Protein AF-A0A518F127-F1 (afdb_monomer)

Mean predicted aligned error: 11.58 Å

Sequence (262 aa):
MKPTHLFTAALLVAGGAITTSVLQASDIGSPGTPGITVRSAQETGSTFEKLLAEYESAKAAFKDKLSNADKKERKELRDHAPIDDYWPRFEALAQDGEGRALVWLADNLKTNRSIKSADRPAALLPIYRGLVAHVNQDWFEGALESFARDSRTLGLEATSGLIDSMLEKAEKDAAKAAVLFYGAGAVEKEAPEKAEAMRAQVLADYPGTKFGFMARAATATPEDTEVGKVAPNFPGKSIDGFEFSLEDYRGKVAVLDFYGFW

Foldseek 3Di:
DDDDDDDDDDDDDDDDDDDDDDDDDDDDDDDDDPDPPPPPPDPPDDPVVVLVVVLVVQQVVLVVQLVPDDPVSNVVSLVVHSCVVSVVVLVVCVVVVNLVSLLVCLVCVVVPPVRDLVCNLVSNLVSLVSLLVVLAPPCSLVSLQSLLVCLVSNDDVSLVVSLVSSCVSHDDLQSNLSSLQSSLSSCCVPCVVSSVVSLVCSCPVPCQYPSVVVSCVVPDDVVCVDPPHDNDKDWDADPVGDI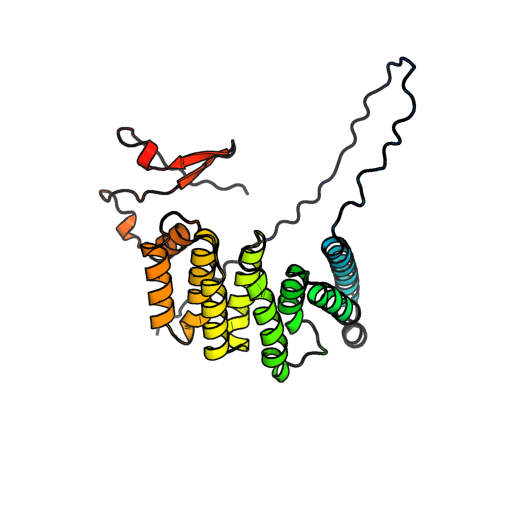DIPVVQPVHDDDDDDDDDD

Solvent-accessible surface area (backbone atoms only — not comparable to full-atom values): 16142 Å² total; per-residue (Å²): 140,82,86,83,82,80,86,77,85,81,83,82,82,80,82,79,80,84,78,84,81,84,80,88,78,82,88,84,91,84,90,88,75,85,82,76,79,78,71,77,92,80,76,90,62,54,76,66,55,51,52,50,53,53,48,54,51,48,45,49,58,49,49,56,51,48,72,75,40,55,79,67,53,37,51,57,48,64,78,66,42,59,58,73,74,46,46,65,57,36,50,50,41,32,75,75,64,37,56,69,31,35,43,50,49,57,74,43,43,84,74,34,81,88,54,47,82,88,49,43,36,74,60,45,51,61,40,57,60,58,43,41,80,40,42,78,43,90,68,36,66,64,44,41,56,54,48,33,73,42,18,78,63,54,30,70,68,56,42,49,54,50,46,54,51,31,50,75,60,28,78,49,68,64,41,38,24,44,50,32,51,37,42,16,67,34,33,35,89,85,36,47,68,61,17,50,52,30,42,51,45,24,50,70,79,30,50,90,34,76,45,10,47,52,49,49,60,74,68,60,51,76,76,62,70,38,91,91,52,75,76,78,74,51,78,49,66,47,98,91,64,50,75,48,42,57,67,81,45,68,97,56,92,82,85,86,83,92,81,82,91,130

pLDDT: mean 83.53, std 23.44, range [24.45, 98.69]

Secondary structure (DSSP, 8-state):
----------------------------------------S-----HHHHHHHHHHHHHHHHHHHHHHS-HHHHHHHHTT-HHHHHHHHHHHHHHTT-HHHHHHHHHHTTT-TTS-TTTHHHHHHHHHHHHGGGTTSTTHHHHHHHHHHHHHHH-HHHHHHHHHHHHHH--SHHHHHHHHHHHHHHHTTT-HHHHHHHHHHHHHH-TTSHHHHHHHHHH--GGGGSTTSPPPP-EEE-TT--EEEGGGGTTS----------

Structure (mmCIF, N/CA/C/O backbone):
data_AF-A0A518F127-F1
#
_entry.id   AF-A0A518F127-F1
#
loop_
_atom_site.group_PDB
_atom_site.id
_atom_site.type_symbol
_atom_site.label_atom_id
_atom_site.label_alt_id
_atom_site.label_comp_id
_atom_site.label_asym_id
_atom_site.label_entity_id
_atom_site.label_seq_id
_atom_site.pdbx_PDB_ins_code
_atom_site.Cartn_x
_atom_site.Cartn_y
_atom_site.Cartn_z
_atom_site.occupancy
_atom_site.B_iso_or_equiv
_atom_site.auth_seq_id
_atom_site.auth_comp_id
_atom_site.auth_asym_id
_atom_site.auth_atom_id
_atom_site.pdbx_PDB_model_num
ATOM 1 N N . MET A 1 1 ? -25.340 18.674 -17.880 1.00 37.31 1 MET A N 1
ATOM 2 C CA . MET A 1 1 ? -24.095 17.878 -17.820 1.00 37.31 1 MET A CA 1
ATOM 3 C C . MET A 1 1 ? -23.069 18.699 -17.060 1.00 37.31 1 MET A C 1
ATOM 5 O O . MET A 1 1 ? -22.677 19.747 -17.552 1.00 37.31 1 MET A O 1
ATOM 9 N N . LYS A 1 2 ? -22.756 18.315 -15.818 1.00 29.14 2 LYS A N 1
ATOM 10 C CA . LYS A 1 2 ? -21.779 19.007 -14.961 1.00 29.14 2 LYS A CA 1
ATOM 11 C C . LYS A 1 2 ? -20.438 18.261 -15.047 1.00 29.14 2 LYS A C 1
ATOM 13 O O . LYS A 1 2 ? -20.478 17.031 -15.030 1.00 29.14 2 LYS A O 1
ATOM 18 N N . PRO A 1 3 ? -19.291 18.948 -15.152 1.00 35.62 3 PRO A N 1
ATOM 19 C CA . PRO A 1 3 ? -17.988 18.299 -15.137 1.00 35.62 3 PRO A CA 1
ATOM 20 C C . PRO A 1 3 ? -17.565 17.995 -13.695 1.00 35.62 3 PRO A C 1
ATOM 22 O O . PRO A 1 3 ? -17.574 18.867 -12.828 1.00 35.62 3 PRO A O 1
ATOM 25 N N . THR A 1 4 ? -17.208 16.740 -13.444 1.00 37.62 4 THR A N 1
ATOM 26 C CA . THR A 1 4 ? -16.662 16.267 -12.171 1.00 37.62 4 THR A CA 1
ATOM 27 C C . THR A 1 4 ? -15.165 16.574 -12.141 1.00 37.62 4 THR A C 1
ATOM 29 O O . THR A 1 4 ? -14.394 15.999 -12.909 1.00 37.62 4 THR A O 1
ATOM 32 N N . HIS A 1 5 ? -14.749 17.499 -11.278 1.00 30.36 5 HIS A N 1
ATOM 33 C CA . HIS A 1 5 ? -13.339 17.768 -11.007 1.00 30.36 5 HIS A CA 1
ATOM 34 C C . HIS A 1 5 ? -12.791 16.690 -10.061 1.00 30.36 5 HIS A C 1
ATOM 36 O O . HIS A 1 5 ? -13.225 16.573 -8.919 1.00 30.36 5 HIS A O 1
ATOM 42 N N . LEU A 1 6 ? -11.848 15.885 -10.556 1.00 32.28 6 LEU A N 1
ATOM 43 C CA . LEU A 1 6 ? -11.057 14.946 -9.762 1.00 32.28 6 LEU A CA 1
ATOM 44 C C . LEU A 1 6 ? -9.945 15.723 -9.045 1.00 32.28 6 LEU A C 1
ATOM 46 O O . LEU A 1 6 ? -9.018 16.217 -9.688 1.00 32.28 6 LEU A O 1
ATOM 50 N N . PHE A 1 7 ? -10.030 15.821 -7.720 1.00 27.64 7 PHE A N 1
ATOM 51 C CA . PHE A 1 7 ? -8.924 16.285 -6.885 1.00 27.64 7 PHE A CA 1
ATOM 52 C C . PHE A 1 7 ? -7.811 15.231 -6.897 1.00 27.64 7 PHE A C 1
ATOM 54 O O . PHE A 1 7 ? -7.985 14.112 -6.422 1.00 27.64 7 PHE A O 1
ATOM 61 N N . THR A 1 8 ? -6.665 15.592 -7.470 1.00 26.12 8 THR A N 1
ATOM 62 C CA . THR A 1 8 ? -5.420 14.824 -7.369 1.00 26.12 8 THR A CA 1
ATOM 63 C C . THR A 1 8 ? -4.627 15.419 -6.213 1.00 26.12 8 THR A C 1
ATOM 65 O O . THR A 1 8 ? -4.077 16.509 -6.348 1.00 26.12 8 THR A O 1
ATOM 68 N N . ALA A 1 9 ? -4.598 14.746 -5.064 1.00 26.94 9 ALA A N 1
ATOM 69 C CA . ALA A 1 9 ? -3.694 15.108 -3.979 1.00 26.94 9 ALA A CA 1
ATOM 70 C C . ALA A 1 9 ? -2.283 14.626 -4.348 1.00 26.94 9 ALA A C 1
ATOM 72 O O . ALA A 1 9 ? -2.006 13.428 -4.371 1.00 26.94 9 ALA A O 1
ATOM 73 N N . ALA A 1 10 ? -1.410 15.565 -4.709 1.00 26.81 10 ALA A N 1
ATOM 74 C CA . ALA A 1 10 ? 0.010 15.316 -4.898 1.00 26.81 10 ALA A CA 1
ATOM 75 C C . ALA A 1 10 ? 0.690 15.310 -3.522 1.00 26.81 10 ALA A C 1
ATOM 77 O O . ALA A 1 10 ? 0.779 16.349 -2.870 1.00 26.81 10 ALA A O 1
ATOM 78 N N . LEU A 1 11 ? 1.156 14.143 -3.075 1.00 25.70 11 LEU A N 1
ATOM 79 C CA . LEU A 1 11 ? 2.003 14.035 -1.893 1.00 25.70 11 LEU A CA 1
ATOM 80 C C . LEU A 1 11 ? 3.437 14.411 -2.301 1.00 25.70 11 LEU A C 1
ATOM 82 O O . LEU A 1 11 ? 4.092 13.696 -3.061 1.00 25.70 11 LEU A O 1
ATOM 86 N N . LEU A 1 12 ? 3.888 15.578 -1.848 1.00 24.45 12 LEU A N 1
ATOM 87 C CA . LEU A 1 12 ? 5.234 16.095 -2.072 1.00 24.45 12 LEU A CA 1
ATOM 88 C C . LEU A 1 12 ? 6.171 15.464 -1.030 1.00 24.45 12 LEU A C 1
ATOM 90 O O . LEU A 1 12 ? 6.089 15.777 0.154 1.00 24.45 12 LEU A O 1
ATOM 94 N N . VAL A 1 13 ? 7.056 14.563 -1.457 1.00 30.08 13 VAL A N 1
ATOM 95 C CA . VAL A 1 13 ? 8.142 14.056 -0.605 1.00 30.08 13 VAL A CA 1
ATOM 96 C C . VAL A 1 13 ? 9.263 15.094 -0.624 1.00 30.08 13 VAL A C 1
ATOM 98 O O . VAL A 1 13 ? 10.010 15.199 -1.597 1.00 30.08 13 VAL A O 1
ATOM 101 N N . ALA A 1 14 ? 9.356 15.898 0.434 1.00 29.42 14 ALA A N 1
ATOM 102 C CA . ALA A 1 14 ? 10.474 16.806 0.649 1.00 29.42 14 ALA A CA 1
ATOM 103 C C . ALA A 1 14 ? 11.717 15.996 1.053 1.00 29.42 14 ALA A C 1
ATOM 105 O O . ALA A 1 14 ? 11.814 15.481 2.165 1.00 29.42 14 ALA A O 1
ATOM 106 N N . GLY A 1 15 ? 12.672 15.874 0.130 1.00 27.28 15 GLY A N 1
ATOM 107 C CA . GLY A 1 15 ? 14.015 15.380 0.420 1.00 27.28 15 GLY A CA 1
ATOM 108 C C . GLY A 1 15 ? 14.797 16.431 1.204 1.00 27.28 15 GLY A C 1
ATOM 109 O O . GLY A 1 15 ? 15.332 17.371 0.622 1.00 27.28 15 GLY A O 1
ATOM 110 N N . GLY A 1 16 ? 14.851 16.282 2.527 1.00 26.00 16 GLY A N 1
ATOM 111 C CA . GLY A 1 16 ? 15.715 17.081 3.390 1.00 26.00 16 GLY A CA 1
ATOM 112 C C . GLY A 1 16 ? 17.166 16.620 3.271 1.00 26.00 16 GLY A C 1
ATOM 113 O O . GLY A 1 16 ? 17.528 15.559 3.774 1.00 26.00 16 GLY A O 1
ATOM 114 N N . ALA A 1 17 ? 18.002 17.419 2.610 1.00 28.45 17 ALA A N 1
ATOM 115 C CA . ALA A 1 17 ? 19.449 17.271 2.652 1.00 28.45 17 ALA A CA 1
ATOM 116 C C . ALA A 1 17 ? 19.957 17.672 4.047 1.00 28.45 17 ALA A C 1
ATOM 118 O O . ALA A 1 17 ? 19.846 18.830 4.445 1.00 28.45 17 ALA A O 1
ATOM 119 N N . ILE A 1 18 ? 20.519 16.722 4.794 1.00 29.97 18 ILE A N 1
ATOM 120 C CA . ILE A 1 18 ? 21.210 17.012 6.054 1.00 29.97 18 ILE A CA 1
ATOM 121 C C . ILE A 1 18 ? 22.604 17.542 5.701 1.00 29.97 18 ILE A C 1
ATOM 123 O O . ILE A 1 18 ? 23.499 16.782 5.339 1.00 29.97 18 ILE A O 1
ATOM 127 N N . THR A 1 19 ? 22.792 18.859 5.789 1.00 29.55 19 THR A N 1
ATOM 128 C CA . THR A 1 19 ? 24.117 19.488 5.775 1.00 29.55 19 THR A CA 1
ATOM 129 C C . THR A 1 19 ? 24.652 19.533 7.204 1.00 29.55 19 THR A C 1
ATOM 131 O O . THR A 1 19 ? 24.213 20.356 8.009 1.00 29.55 19 THR A O 1
ATOM 134 N N . THR A 1 20 ? 25.588 18.653 7.549 1.00 32.97 20 THR A N 1
ATOM 135 C CA . THR A 1 20 ? 26.235 18.672 8.867 1.00 32.97 20 THR A CA 1
ATOM 136 C C . THR A 1 20 ? 27.401 19.660 8.851 1.00 32.97 20 THR A C 1
ATOM 138 O O . THR A 1 20 ? 28.475 19.364 8.330 1.00 32.97 20 THR A O 1
ATOM 141 N N . SER A 1 21 ? 27.193 20.846 9.420 1.00 29.64 21 SER A N 1
ATOM 142 C CA . SER A 1 21 ? 28.270 21.793 9.722 1.00 29.64 21 SER A CA 1
ATOM 143 C C . SER A 1 21 ? 29.064 21.295 10.932 1.00 29.64 21 SER A C 1
ATOM 145 O O . SER A 1 21 ? 28.519 21.158 12.025 1.00 29.64 21 SER A O 1
ATOM 147 N N . VAL A 1 22 ? 30.355 21.021 10.741 1.00 32.59 22 VAL A N 1
ATOM 148 C CA . VAL A 1 22 ? 31.291 20.677 11.820 1.00 32.59 22 VAL A CA 1
ATOM 149 C C . VAL A 1 22 ? 31.717 21.962 12.531 1.00 32.59 22 VAL A C 1
ATOM 151 O O . VAL A 1 22 ? 32.387 22.808 11.943 1.00 32.59 22 VAL A O 1
ATOM 154 N N . LEU A 1 23 ? 31.338 22.106 13.801 1.00 31.03 23 LEU A N 1
ATOM 155 C CA . LEU A 1 23 ? 31.920 23.091 14.712 1.00 31.03 23 LEU A CA 1
ATOM 156 C C . LEU A 1 23 ? 33.183 22.489 15.341 1.00 31.03 23 LEU A C 1
ATOM 158 O O . LEU A 1 23 ? 33.118 21.503 16.072 1.00 31.03 23 LEU A O 1
ATOM 162 N N . GLN A 1 24 ? 34.334 23.087 15.033 1.00 30.55 24 GLN A N 1
ATOM 163 C CA . GLN A 1 24 ? 35.610 22.837 15.703 1.00 30.55 24 GLN A CA 1
ATOM 164 C C . GLN A 1 24 ? 35.548 23.394 17.131 1.00 30.55 24 GLN A C 1
ATOM 166 O O . GLN A 1 24 ? 35.364 24.595 17.319 1.00 30.55 24 GLN A O 1
ATOM 171 N N . ALA A 1 25 ? 35.740 22.530 18.126 1.00 33.09 25 ALA A N 1
ATOM 172 C CA . ALA A 1 25 ? 36.050 22.920 19.495 1.00 33.09 25 ALA A CA 1
ATOM 173 C C . ALA A 1 25 ? 37.475 22.460 19.823 1.00 33.09 25 ALA A C 1
ATOM 175 O O . ALA A 1 25 ? 37.829 21.298 19.626 1.00 33.09 25 ALA A O 1
ATOM 176 N N . SER A 1 26 ? 38.289 23.420 20.249 1.00 31.14 26 SER A N 1
ATOM 177 C CA . SER A 1 26 ? 39.725 23.310 20.486 1.00 31.14 26 SER A CA 1
ATOM 178 C C . SER A 1 26 ? 40.068 22.574 21.784 1.00 31.14 26 SER A C 1
ATOM 180 O O . SER A 1 26 ? 39.363 22.688 22.784 1.00 31.14 26 SER A O 1
ATOM 182 N N . ASP A 1 27 ? 41.208 21.885 21.726 1.00 33.44 27 ASP A N 1
ATOM 183 C CA . ASP A 1 27 ? 41.966 21.196 22.776 1.00 33.44 27 ASP A CA 1
ATOM 184 C C . ASP A 1 27 ? 41.967 21.827 24.176 1.00 33.44 27 ASP A C 1
ATOM 186 O O . ASP A 1 27 ? 42.328 22.994 24.321 1.00 33.44 27 ASP A O 1
ATOM 190 N N . ILE A 1 28 ? 41.792 20.979 25.203 1.00 35.28 28 ILE A N 1
ATOM 191 C CA . ILE A 1 28 ? 42.620 20.978 26.426 1.00 35.28 28 ILE A CA 1
ATOM 192 C C . ILE A 1 28 ? 42.824 19.515 26.859 1.00 35.28 28 ILE A C 1
ATOM 194 O O . ILE A 1 28 ? 41.864 18.779 27.083 1.00 35.28 28 ILE A O 1
ATOM 198 N N . GLY A 1 29 ? 44.085 19.085 26.940 1.00 30.56 29 GLY A N 1
ATOM 199 C CA . GLY A 1 29 ? 44.475 17.686 27.112 1.00 30.56 29 GLY A CA 1
ATOM 200 C C . GLY A 1 29 ? 44.512 17.152 28.550 1.00 30.56 29 GLY A C 1
ATOM 201 O O . GLY A 1 29 ? 44.747 17.872 29.519 1.00 30.56 29 GLY A O 1
ATOM 202 N N . SER A 1 30 ? 44.379 15.828 28.662 1.00 32.31 30 SER A N 1
ATOM 203 C CA . SER A 1 30 ? 45.083 15.007 29.657 1.00 32.31 30 SER A CA 1
ATOM 204 C C . SER A 1 30 ? 45.126 13.531 29.232 1.00 32.31 30 SER A C 1
ATOM 206 O O . SER A 1 30 ? 44.196 13.067 28.571 1.00 32.31 30 SER A O 1
ATOM 208 N N . PRO A 1 31 ? 46.206 12.791 29.561 1.00 41.81 31 PRO A N 1
ATOM 209 C CA . PRO A 1 31 ? 46.509 11.499 28.958 1.00 41.81 31 PRO A CA 1
ATOM 210 C C . PRO A 1 31 ? 46.027 10.320 29.816 1.00 41.81 31 PRO A C 1
ATOM 212 O O . PRO A 1 31 ? 46.162 10.333 31.037 1.00 41.81 31 PRO A O 1
ATOM 215 N N . GLY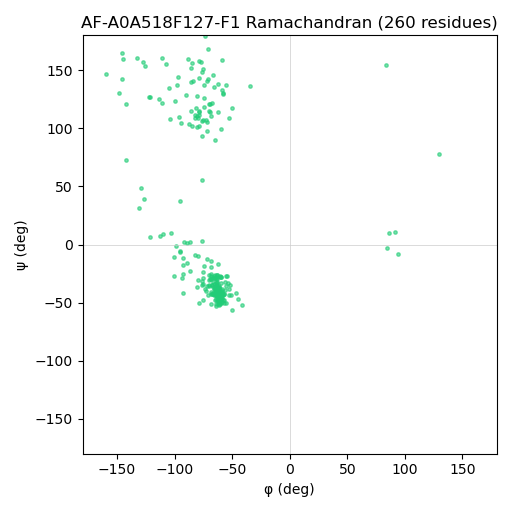 A 1 32 ? 45.567 9.253 29.156 1.00 34.81 32 GLY A N 1
ATOM 216 C CA . GLY A 1 32 ? 45.508 7.913 29.746 1.00 34.81 32 GLY A CA 1
ATOM 217 C C . GLY A 1 32 ? 44.161 7.206 29.623 1.00 34.81 32 GLY A C 1
ATOM 218 O O . GLY A 1 32 ? 43.433 7.080 30.601 1.00 34.81 32 GLY A O 1
ATOM 219 N N . THR A 1 33 ? 43.840 6.657 28.449 1.00 33.69 33 THR A N 1
ATOM 220 C CA . THR A 1 33 ? 42.890 5.535 28.346 1.00 33.69 33 THR A CA 1
ATOM 221 C C . THR A 1 33 ? 43.280 4.643 27.160 1.00 33.69 33 THR A C 1
ATOM 223 O O . THR A 1 33 ? 43.547 5.173 26.079 1.00 33.69 33 THR A O 1
ATOM 226 N N . PRO A 1 34 ? 43.379 3.310 27.332 1.00 36.78 34 PRO A N 1
ATOM 227 C CA . PRO A 1 34 ? 43.707 2.389 26.247 1.00 36.78 34 PRO A CA 1
ATOM 228 C C . PRO A 1 34 ? 42.627 2.426 25.159 1.00 36.78 34 PRO A C 1
ATOM 230 O O . PRO A 1 34 ? 41.434 2.502 25.449 1.00 36.78 34 PRO A O 1
ATOM 233 N N . GLY A 1 35 ? 43.086 2.409 23.907 1.00 33.16 35 GLY A N 1
ATOM 234 C CA . GLY A 1 35 ? 42.312 2.723 22.711 1.00 33.16 35 GLY A CA 1
ATOM 235 C C . GLY A 1 35 ? 41.008 1.944 22.576 1.00 33.16 35 GLY A C 1
ATOM 236 O O . GLY A 1 35 ? 41.001 0.773 22.204 1.00 33.16 35 GLY A O 1
ATOM 237 N N . ILE A 1 36 ? 39.894 2.649 22.767 1.00 33.00 36 ILE A N 1
ATOM 238 C CA . ILE A 1 36 ? 38.636 2.299 22.120 1.00 33.00 36 ILE A CA 1
ATOM 239 C C . ILE A 1 36 ? 38.823 2.669 20.653 1.00 33.00 36 ILE A C 1
ATOM 241 O O . ILE A 1 36 ? 38.853 3.843 20.287 1.00 33.00 36 ILE A O 1
ATOM 245 N N . THR A 1 37 ? 38.999 1.660 19.806 1.00 35.38 37 THR A N 1
ATOM 246 C CA . THR A 1 37 ? 38.868 1.828 18.364 1.00 35.38 37 THR A CA 1
ATOM 247 C C . THR A 1 37 ? 37.444 2.304 18.099 1.00 35.38 37 THR A C 1
ATOM 249 O O . THR A 1 37 ? 36.504 1.509 18.111 1.00 35.38 37 THR A O 1
ATOM 252 N N . VAL A 1 38 ? 37.272 3.610 17.897 1.00 36.12 38 VAL A N 1
ATOM 253 C CA . VAL A 1 38 ? 36.038 4.180 17.361 1.00 36.12 38 VAL A CA 1
ATOM 254 C C . VAL A 1 38 ? 35.918 3.653 15.935 1.00 36.12 38 VAL A C 1
ATOM 256 O O . VAL A 1 38 ? 36.471 4.216 14.994 1.00 36.12 38 VAL A O 1
ATOM 259 N N . ARG A 1 39 ? 35.255 2.504 15.778 1.00 36.50 39 ARG A N 1
ATOM 260 C CA . ARG A 1 39 ? 34.757 2.064 14.477 1.00 36.50 39 ARG A CA 1
ATOM 261 C C . ARG A 1 39 ? 33.750 3.120 14.039 1.00 36.50 39 ARG A C 1
ATOM 263 O O . ARG A 1 39 ? 32.730 3.307 14.697 1.00 36.50 39 ARG A O 1
ATOM 270 N N . SER A 1 40 ? 34.075 3.839 12.971 1.00 37.97 40 SER A N 1
ATOM 271 C CA . SER A 1 40 ? 33.207 4.828 12.339 1.00 37.97 40 SER A CA 1
ATOM 272 C C . SER A 1 40 ? 31.821 4.228 12.091 1.00 37.97 40 SER A C 1
ATOM 274 O O . SER A 1 40 ? 31.676 3.253 11.352 1.00 37.97 40 SER A O 1
ATOM 276 N N . ALA A 1 41 ? 30.804 4.805 12.723 1.00 36.03 41 ALA A N 1
ATOM 277 C CA . ALA A 1 41 ? 29.409 4.383 12.673 1.00 36.03 41 ALA A CA 1
ATOM 278 C C . ALA A 1 41 ? 28.716 4.774 11.348 1.00 36.03 41 ALA A C 1
ATOM 280 O O . ALA A 1 41 ? 27.706 5.469 11.359 1.00 36.03 41 ALA A O 1
ATOM 281 N N . GLN A 1 42 ? 29.268 4.361 10.200 1.00 41.78 42 GLN A N 1
ATOM 282 C CA . GLN A 1 42 ? 28.758 4.755 8.875 1.00 41.78 42 GLN A CA 1
ATOM 283 C C . GLN A 1 42 ? 28.331 3.600 7.949 1.00 41.78 42 GLN A C 1
ATOM 285 O O . GLN A 1 42 ? 27.928 3.866 6.824 1.00 41.78 42 GLN A O 1
ATOM 290 N N . GLU A 1 43 ? 28.305 2.338 8.402 1.00 45.44 43 GLU A N 1
ATOM 291 C CA . GLU A 1 43 ? 27.898 1.196 7.547 1.00 45.44 43 GLU A CA 1
ATOM 292 C C . GLU A 1 43 ? 26.850 0.235 8.153 1.00 45.44 43 GLU A C 1
ATOM 294 O O . GLU A 1 43 ? 26.819 -0.959 7.838 1.00 45.44 43 GLU A O 1
ATOM 299 N N . THR A 1 44 ? 25.944 0.717 9.003 1.00 43.41 44 THR A N 1
ATOM 300 C CA . THR A 1 44 ? 24.937 -0.124 9.689 1.00 43.41 44 THR A CA 1
ATOM 301 C C . THR A 1 44 ? 23.574 -0.171 8.984 1.00 43.41 44 THR A C 1
ATOM 303 O O . THR A 1 44 ? 22.537 -0.170 9.640 1.00 43.41 44 THR A O 1
ATOM 306 N N . GLY A 1 45 ? 23.543 -0.189 7.650 1.00 61.38 45 GLY A N 1
ATOM 307 C CA . GLY A 1 45 ? 22.312 -0.456 6.892 1.00 61.38 45 GLY A CA 1
ATOM 308 C C . GLY A 1 45 ? 22.064 -1.960 6.735 1.00 61.38 45 GLY A C 1
ATOM 309 O O . GLY A 1 45 ? 23.016 -2.709 6.498 1.00 61.38 45 GLY A O 1
ATOM 310 N N . SER A 1 46 ? 20.807 -2.411 6.838 1.00 85.75 46 SER A N 1
ATOM 311 C CA . SER A 1 46 ? 20.441 -3.787 6.452 1.00 85.75 46 SER A CA 1
ATOM 312 C C . SER A 1 46 ? 20.779 -4.047 4.975 1.00 85.75 46 SER A C 1
ATOM 314 O O . SER A 1 46 ? 20.896 -3.099 4.197 1.00 85.75 46 SER A O 1
ATOM 316 N N . THR A 1 47 ? 20.932 -5.313 4.568 1.00 94.3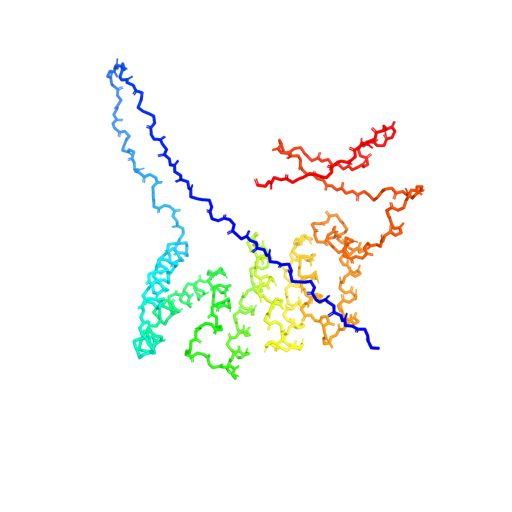8 47 THR A N 1
ATOM 317 C CA . THR A 1 47 ? 21.243 -5.676 3.168 1.00 94.38 47 THR A CA 1
ATOM 318 C C . THR A 1 47 ? 20.261 -5.043 2.177 1.00 94.38 47 THR A C 1
ATOM 320 O O . THR A 1 47 ? 20.680 -4.549 1.132 1.00 94.38 47 THR A O 1
ATOM 323 N N . PHE A 1 48 ? 18.977 -4.975 2.543 1.00 95.50 48 PHE A N 1
ATOM 324 C CA . PHE A 1 48 ? 17.945 -4.280 1.778 1.00 95.50 48 PHE A CA 1
ATOM 325 C C . PHE A 1 48 ? 18.241 -2.785 1.596 1.00 95.50 48 PHE A C 1
ATOM 327 O O . PHE A 1 48 ? 18.242 -2.303 0.469 1.00 95.50 48 PHE A O 1
ATOM 334 N N . GLU A 1 49 ? 18.547 -2.061 2.678 1.00 96.31 49 GLU A N 1
ATOM 335 C CA . GLU A 1 49 ? 18.806 -0.611 2.617 1.00 96.31 49 GLU A CA 1
ATOM 336 C C . GLU A 1 49 ? 20.033 -0.287 1.762 1.00 96.31 49 GLU A C 1
ATOM 338 O O . GLU A 1 49 ? 20.030 0.672 0.993 1.00 96.31 49 GLU A O 1
ATOM 343 N N . LYS A 1 50 ? 21.081 -1.117 1.860 1.00 96.62 50 LYS A N 1
ATOM 344 C CA . LYS A 1 50 ? 22.282 -0.974 1.027 1.00 96.62 50 LYS A CA 1
ATOM 345 C C . LYS A 1 50 ? 21.940 -1.153 -0.455 1.00 96.62 50 LYS A C 1
ATOM 347 O O . LYS A 1 50 ? 22.292 -0.298 -1.264 1.00 96.62 50 LYS A O 1
ATOM 352 N N . LEU A 1 51 ? 21.194 -2.206 -0.800 1.00 97.62 51 LEU A N 1
ATOM 353 C CA . LEU A 1 51 ? 20.775 -2.459 -2.180 1.00 97.62 51 LEU A CA 1
ATOM 354 C C . LEU A 1 51 ? 19.851 -1.357 -2.723 1.00 97.62 51 LEU A C 1
ATOM 356 O O . LEU A 1 51 ? 19.996 -0.940 -3.872 1.00 97.62 51 LEU A O 1
ATOM 360 N N . LEU A 1 52 ? 18.922 -0.866 -1.900 1.00 97.31 52 LEU A N 1
ATOM 361 C CA . LEU A 1 52 ? 18.023 0.227 -2.260 1.00 97.31 52 LEU A CA 1
ATOM 362 C C . LEU A 1 52 ? 18.791 1.523 -2.534 1.00 97.31 52 LEU A C 1
ATOM 364 O O . LEU A 1 52 ? 18.542 2.172 -3.549 1.00 97.31 52 LEU A O 1
ATOM 368 N N . ALA A 1 53 ? 19.760 1.869 -1.684 1.00 97.50 53 ALA A N 1
ATOM 369 C CA . ALA A 1 53 ? 20.610 3.039 -1.883 1.00 97.50 53 ALA A CA 1
ATOM 370 C C . ALA A 1 53 ? 21.452 2.933 -3.167 1.00 97.50 53 ALA A C 1
ATOM 372 O O . ALA A 1 53 ? 21.551 3.902 -3.925 1.00 97.50 53 ALA A O 1
ATOM 373 N N . GLU A 1 54 ? 22.017 1.753 -3.452 1.00 97.69 54 GLU A N 1
ATOM 374 C CA . GLU A 1 54 ? 22.716 1.491 -4.715 1.00 97.69 54 GLU A CA 1
ATOM 375 C C . GLU A 1 54 ? 21.791 1.691 -5.926 1.00 97.69 54 GLU A C 1
ATOM 377 O O . GLU A 1 54 ? 22.179 2.351 -6.893 1.00 97.69 54 GLU A O 1
ATOM 382 N N . TYR A 1 55 ? 20.567 1.152 -5.873 1.00 97.62 55 TYR A N 1
ATOM 383 C CA . TYR A 1 55 ? 19.590 1.278 -6.955 1.00 97.62 55 TYR A CA 1
ATOM 384 C C . TYR A 1 55 ? 19.172 2.731 -7.190 1.00 97.62 55 TYR A C 1
ATOM 386 O O . TYR A 1 55 ? 19.187 3.191 -8.332 1.00 97.62 55 TYR A O 1
ATOM 394 N N . GLU A 1 56 ? 18.815 3.472 -6.139 1.00 97.06 56 GLU A N 1
ATOM 395 C CA . GLU A 1 56 ? 18.381 4.866 -6.281 1.00 97.06 56 GLU A CA 1
ATOM 396 C C . GLU A 1 56 ? 19.516 5.759 -6.809 1.00 97.06 56 GLU A C 1
ATOM 398 O O . GLU A 1 56 ? 19.274 6.609 -7.668 1.00 97.06 56 GLU A O 1
ATOM 403 N N . SER A 1 57 ? 20.767 5.502 -6.408 1.00 97.44 57 SER A N 1
ATOM 404 C CA . SER A 1 57 ? 21.947 6.157 -6.990 1.00 97.44 57 SER A CA 1
ATOM 405 C C . SER A 1 57 ? 22.100 5.850 -8.488 1.00 97.44 57 SER A C 1
ATOM 407 O O . SER A 1 57 ? 22.206 6.765 -9.314 1.00 97.44 57 SER A O 1
ATOM 409 N N . ALA A 1 58 ? 22.027 4.571 -8.877 1.00 96.75 58 ALA A N 1
ATOM 410 C CA . ALA A 1 58 ? 22.126 4.157 -10.277 1.00 96.75 58 ALA A CA 1
ATOM 411 C C . ALA A 1 58 ? 20.985 4.729 -11.137 1.00 96.75 58 ALA A C 1
ATOM 413 O O . ALA A 1 58 ? 21.206 5.206 -12.253 1.00 96.75 58 ALA A O 1
ATOM 414 N N . LYS A 1 59 ? 19.761 4.735 -10.606 1.00 95.62 59 LYS A N 1
ATOM 415 C CA . LYS A 1 59 ? 18.564 5.304 -11.233 1.00 95.62 59 LYS A CA 1
ATOM 416 C C . LYS A 1 59 ? 18.661 6.819 -11.394 1.00 95.62 59 LYS A C 1
ATOM 418 O O . LYS A 1 59 ? 18.266 7.321 -12.447 1.00 95.62 59 LYS A O 1
ATOM 423 N N . ALA A 1 60 ? 19.195 7.542 -10.409 1.00 96.06 60 ALA A N 1
ATOM 424 C CA . ALA A 1 60 ? 19.434 8.981 -10.512 1.00 96.06 60 ALA A CA 1
ATOM 425 C C . ALA A 1 60 ? 20.441 9.290 -11.630 1.00 96.06 60 ALA A C 1
ATOM 427 O O . ALA A 1 60 ? 20.114 10.022 -12.565 1.00 96.06 60 ALA A O 1
ATOM 428 N N . ALA A 1 61 ? 21.600 8.622 -11.624 1.00 95.19 61 ALA A N 1
ATOM 429 C CA . ALA A 1 61 ? 22.607 8.776 -12.675 1.00 95.19 61 ALA A CA 1
ATOM 430 C C . ALA A 1 61 ? 22.058 8.418 -14.070 1.00 95.19 61 ALA A C 1
ATOM 432 O O . ALA A 1 61 ? 22.369 9.066 -15.071 1.00 95.19 61 ALA A O 1
ATOM 433 N N . PHE A 1 62 ? 21.213 7.390 -14.154 1.00 94.25 62 PHE A N 1
ATOM 434 C CA . PHE A 1 62 ? 20.547 7.001 -15.392 1.00 94.25 62 PHE A CA 1
ATOM 435 C C . PHE A 1 62 ? 19.532 8.042 -15.878 1.00 94.25 62 PHE A C 1
ATOM 437 O O . PHE A 1 62 ? 19.483 8.352 -17.071 1.00 94.25 62 PHE A O 1
ATOM 444 N N . LYS A 1 63 ? 18.736 8.611 -14.967 1.00 93.81 63 LYS A N 1
ATOM 445 C CA . LYS A 1 63 ? 17.779 9.678 -15.275 1.00 93.81 63 LYS A CA 1
ATOM 446 C C . LYS A 1 63 ? 18.490 10.915 -15.827 1.00 93.81 63 LYS A C 1
ATOM 448 O O . LYS A 1 63 ? 18.026 11.460 -16.828 1.00 93.81 63 LYS A O 1
ATOM 453 N N . ASP A 1 64 ? 19.625 11.291 -15.242 1.00 94.25 64 ASP A N 1
ATOM 454 C CA . ASP A 1 64 ? 20.437 12.426 -15.697 1.00 94.25 64 ASP A CA 1
ATOM 455 C C . ASP A 1 64 ? 21.036 12.185 -17.091 1.00 94.25 64 ASP A C 1
ATOM 457 O O . ASP A 1 64 ? 21.052 13.077 -17.943 1.00 94.25 64 ASP A O 1
ATOM 461 N N . LYS A 1 65 ? 21.474 10.954 -17.385 1.00 93.88 65 LYS A N 1
ATOM 462 C CA . LYS A 1 65 ? 21.887 10.575 -18.748 1.00 93.88 65 LYS A CA 1
ATOM 463 C C . LYS A 1 65 ? 20.719 10.688 -19.729 1.00 93.88 65 LYS A C 1
ATOM 465 O O . LYS A 1 65 ? 20.865 11.279 -20.795 1.00 93.88 65 LYS A O 1
ATOM 470 N N . LEU A 1 66 ? 19.540 10.177 -19.365 1.00 92.38 66 LEU A N 1
ATOM 471 C CA . LEU A 1 66 ? 18.352 10.225 -20.222 1.00 92.38 66 LEU A CA 1
ATOM 472 C C . LEU A 1 66 ? 17.868 11.649 -20.518 1.00 92.38 66 LEU A C 1
ATOM 474 O O . LEU A 1 66 ? 17.395 11.898 -21.631 1.00 92.38 66 LEU A O 1
ATOM 478 N N . SER A 1 67 ? 17.934 12.573 -19.555 1.00 92.50 67 SER A N 1
ATOM 479 C CA . SER A 1 67 ? 17.489 13.954 -19.777 1.00 92.50 67 SER A CA 1
ATOM 480 C C . SER A 1 67 ? 18.351 14.670 -20.813 1.00 92.50 67 SER A C 1
ATOM 482 O O . SER A 1 67 ? 17.804 15.396 -21.642 1.00 92.50 67 SER A O 1
ATOM 484 N N . ASN A 1 68 ? 19.656 14.395 -20.814 1.00 92.75 68 ASN A N 1
ATOM 485 C CA . ASN A 1 68 ? 20.637 15.040 -21.688 1.00 92.75 68 ASN A CA 1
ATOM 486 C C . ASN A 1 68 ? 20.832 14.338 -23.044 1.00 92.75 68 ASN A C 1
ATOM 488 O O . ASN A 1 68 ? 21.369 14.942 -23.965 1.00 92.75 68 ASN A O 1
ATOM 492 N N . ALA A 1 69 ? 20.375 13.092 -23.173 1.00 92.75 69 ALA A N 1
ATOM 493 C CA . ALA A 1 69 ? 20.499 12.290 -24.387 1.00 92.75 69 ALA A CA 1
ATOM 494 C C . ALA A 1 69 ? 19.519 12.700 -25.501 1.00 92.75 69 ALA A C 1
ATOM 496 O O . ALA A 1 69 ? 18.382 13.124 -25.245 1.00 92.75 69 ALA A O 1
ATOM 497 N N . ASP A 1 70 ? 19.926 12.487 -26.753 1.00 94.56 70 ASP A N 1
ATOM 498 C CA . ASP A 1 70 ? 19.062 12.650 -27.920 1.00 94.56 70 ASP A CA 1
ATOM 499 C C . ASP A 1 70 ? 18.025 11.511 -28.056 1.00 94.56 70 ASP A C 1
ATOM 501 O O . ASP A 1 70 ? 17.931 10.588 -27.243 1.00 94.56 70 ASP A O 1
ATOM 505 N N . LYS A 1 71 ? 17.169 11.560 -29.086 1.00 90.75 71 LYS A N 1
ATOM 506 C CA . LYS A 1 71 ? 16.104 10.555 -29.270 1.00 90.75 71 LYS A CA 1
ATOM 507 C C . LYS A 1 71 ? 16.641 9.131 -29.484 1.00 90.75 71 LYS A C 1
ATOM 509 O O . LYS A 1 71 ? 15.993 8.187 -29.023 1.00 90.75 71 LYS A O 1
ATOM 514 N N . LYS A 1 72 ? 17.743 8.966 -30.218 1.00 90.62 72 LYS A N 1
ATOM 515 C CA . LYS A 1 72 ? 18.335 7.660 -30.531 1.00 90.62 72 LYS A CA 1
ATOM 516 C C . LYS A 1 72 ? 19.053 7.114 -29.298 1.00 90.62 72 LYS A C 1
ATOM 518 O O . LYS A 1 72 ? 18.753 5.999 -28.881 1.00 90.62 72 LYS A O 1
ATOM 523 N N . GLU A 1 73 ? 19.869 7.942 -28.658 1.00 90.62 73 GLU A N 1
ATOM 524 C CA . GLU A 1 73 ? 20.580 7.618 -27.419 1.00 90.62 73 GLU A CA 1
ATOM 525 C C . GLU A 1 73 ? 19.611 7.243 -26.291 1.00 90.62 73 GLU A C 1
ATOM 527 O O . GLU A 1 73 ? 19.808 6.255 -25.590 1.00 90.62 73 GLU A O 1
ATOM 532 N N . ARG A 1 74 ? 18.486 7.959 -26.148 1.00 91.25 74 ARG A N 1
ATOM 533 C CA . ARG A 1 74 ? 17.442 7.610 -25.166 1.00 91.25 74 ARG A CA 1
ATOM 534 C C . ARG A 1 74 ? 16.848 6.227 -25.384 1.00 91.25 74 ARG A C 1
ATOM 536 O O . ARG A 1 74 ? 16.390 5.620 -24.418 1.00 91.25 74 ARG A O 1
ATOM 543 N N . LYS A 1 75 ? 16.749 5.764 -26.633 1.00 89.88 75 LYS A N 1
ATOM 544 C CA . LYS A 1 75 ? 16.243 4.420 -26.922 1.00 89.88 75 LYS A CA 1
ATOM 545 C C . LYS A 1 75 ? 17.249 3.385 -26.423 1.00 89.88 75 LYS A C 1
ATOM 547 O O . LYS A 1 75 ? 16.856 2.539 -25.635 1.00 89.88 75 LYS A O 1
ATOM 552 N N . GLU A 1 76 ? 18.514 3.538 -26.803 1.00 88.56 76 GLU A N 1
ATOM 553 C CA . GLU A 1 76 ? 19.608 2.643 -26.402 1.00 88.56 76 GLU A CA 1
ATOM 554 C C . GLU A 1 76 ? 19.784 2.609 -24.875 1.00 88.56 76 GLU A C 1
ATOM 556 O O . GLU A 1 76 ? 19.846 1.539 -24.281 1.00 88.56 76 GLU A O 1
ATOM 561 N N . LEU A 1 77 ? 19.745 3.766 -24.205 1.00 90.25 77 LEU A N 1
ATOM 562 C CA . LEU A 1 77 ? 19.800 3.843 -22.741 1.00 90.25 77 LEU A CA 1
ATOM 563 C C . LEU A 1 77 ? 18.644 3.080 -22.078 1.00 90.25 77 LEU A C 1
ATOM 565 O O . LEU A 1 77 ? 18.844 2.392 -21.086 1.00 90.25 77 LEU A O 1
ATOM 569 N N . ARG A 1 78 ? 17.421 3.172 -22.611 1.00 88.31 78 ARG A N 1
ATOM 570 C CA . ARG A 1 78 ? 16.253 2.469 -22.046 1.00 88.31 78 ARG A CA 1
ATOM 571 C C . ARG A 1 78 ? 16.312 0.954 -22.193 1.00 88.31 78 ARG A C 1
ATOM 573 O O . ARG A 1 78 ? 15.574 0.295 -21.467 1.00 88.31 78 ARG A O 1
ATOM 580 N N . ASP A 1 79 ? 17.125 0.444 -23.111 1.00 86.88 79 ASP A N 1
ATOM 581 C CA . ASP A 1 79 ? 17.355 -0.991 -23.283 1.00 86.88 79 ASP A CA 1
ATOM 582 C C . ASP A 1 79 ? 18.362 -1.532 -22.240 1.00 86.88 79 ASP A C 1
ATOM 584 O O . ASP A 1 79 ? 18.489 -2.741 -22.082 1.00 86.88 79 ASP A O 1
ATOM 588 N N . HIS A 1 80 ? 19.026 -0.637 -21.495 1.00 86.50 80 HIS A N 1
ATOM 589 C CA . HIS A 1 80 ? 19.954 -0.932 -20.397 1.00 86.50 80 HIS A CA 1
ATOM 590 C C . HIS A 1 80 ? 19.588 -0.128 -19.141 1.00 86.50 80 HIS A C 1
ATOM 592 O O . HIS A 1 80 ? 20.416 0.579 -18.556 1.00 86.50 80 HIS A O 1
ATOM 598 N N . ALA A 1 81 ? 18.310 -0.155 -18.764 1.00 91.81 81 ALA A N 1
ATOM 599 C CA . ALA A 1 81 ? 17.863 0.562 -17.582 1.00 91.81 81 ALA A CA 1
ATOM 600 C C . ALA A 1 81 ? 18.403 -0.136 -16.317 1.00 91.81 81 ALA A C 1
ATOM 602 O O . ALA A 1 81 ? 18.361 -1.361 -16.248 1.00 91.81 81 ALA A O 1
ATOM 603 N N . PRO A 1 82 ? 18.812 0.604 -15.265 1.00 95.00 82 PRO A N 1
ATOM 604 C CA . PRO A 1 82 ? 19.346 -0.001 -14.042 1.00 95.00 82 PRO A CA 1
ATOM 605 C C . PRO A 1 82 ? 18.421 -1.044 -13.415 1.00 95.00 82 PRO A C 1
ATOM 607 O O . PRO A 1 82 ? 18.873 -1.959 -12.749 1.00 95.00 82 PRO A O 1
ATOM 610 N N . ILE A 1 83 ? 17.110 -0.931 -13.625 1.00 95.50 83 ILE A N 1
ATOM 611 C CA . ILE A 1 83 ? 16.159 -1.906 -13.098 1.00 95.50 83 ILE A CA 1
ATOM 612 C C . ILE A 1 83 ? 16.457 -3.342 -13.548 1.00 95.50 83 ILE A C 1
ATOM 614 O O . ILE A 1 83 ? 16.235 -4.250 -12.755 1.00 95.50 83 ILE A O 1
ATOM 618 N N . ASP A 1 84 ? 16.995 -3.550 -14.751 1.00 93.12 84 ASP A N 1
ATOM 619 C CA . ASP A 1 84 ? 17.253 -4.891 -15.285 1.00 93.12 84 ASP A CA 1
ATOM 620 C C . ASP A 1 84 ? 18.362 -5.615 -14.493 1.00 93.12 84 ASP A C 1
ATOM 622 O O . ASP A 1 84 ? 18.252 -6.812 -14.234 1.00 93.12 84 ASP A O 1
ATOM 626 N N . ASP A 1 85 ? 19.368 -4.879 -14.004 1.00 94.56 85 ASP A N 1
ATOM 627 C CA . ASP A 1 85 ? 20.463 -5.429 -13.188 1.00 94.56 85 ASP A CA 1
ATOM 628 C C . ASP A 1 85 ? 20.064 -5.634 -11.715 1.00 94.56 85 ASP A C 1
ATOM 630 O O . ASP A 1 85 ? 20.586 -6.511 -11.022 1.00 94.56 85 ASP A O 1
ATOM 634 N N . TYR A 1 86 ? 19.150 -4.804 -11.206 1.00 97.31 86 TYR A N 1
ATOM 635 C CA . TYR A 1 86 ? 18.770 -4.807 -9.789 1.00 97.31 86 TYR A CA 1
ATOM 636 C C . TYR A 1 86 ? 17.562 -5.695 -9.493 1.00 97.31 86 TYR A C 1
ATOM 638 O O . TYR A 1 86 ? 17.452 -6.201 -8.377 1.00 97.31 86 TYR A O 1
ATOM 646 N N . TRP A 1 87 ? 16.693 -5.938 -10.476 1.00 97.44 87 TRP A N 1
ATOM 647 C CA . TRP A 1 87 ? 15.539 -6.824 -10.340 1.00 97.44 87 TRP A CA 1
ATOM 648 C C . TRP A 1 87 ? 15.889 -8.201 -9.746 1.00 97.44 87 TRP A C 1
ATOM 650 O O . TRP A 1 87 ? 15.358 -8.514 -8.678 1.00 97.44 87 TRP A O 1
ATOM 660 N N . PRO A 1 88 ? 16.827 -8.991 -10.317 1.00 97.44 88 PRO A N 1
ATOM 661 C CA . PRO A 1 88 ? 17.168 -10.305 -9.763 1.00 97.44 88 PRO A CA 1
ATOM 662 C C . PRO A 1 88 ? 17.771 -10.230 -8.350 1.00 97.44 88 PRO A C 1
ATOM 664 O O . PRO A 1 88 ? 17.647 -11.171 -7.569 1.00 97.44 88 PRO A O 1
ATOM 667 N N . ARG A 1 89 ? 18.405 -9.107 -7.981 1.00 98.06 89 ARG A N 1
ATOM 668 C CA . ARG A 1 89 ? 18.971 -8.905 -6.635 1.00 98.06 89 ARG A CA 1
ATOM 669 C C . ARG A 1 89 ? 17.866 -8.691 -5.597 1.00 98.06 89 ARG A C 1
ATOM 671 O O . ARG A 1 89 ? 17.956 -9.231 -4.498 1.00 98.06 89 ARG A O 1
ATOM 678 N N . PHE A 1 90 ? 16.814 -7.946 -5.943 1.00 98.25 90 PHE A N 1
ATOM 679 C CA . PHE A 1 90 ? 15.636 -7.803 -5.084 1.00 98.25 90 PHE A CA 1
ATOM 680 C C . PHE A 1 90 ? 14.796 -9.083 -5.032 1.00 98.25 90 PHE A C 1
ATOM 682 O O . PHE A 1 90 ? 14.289 -9.415 -3.964 1.00 98.25 90 PHE A O 1
ATOM 689 N N . GLU A 1 91 ? 14.692 -9.838 -6.130 1.00 97.81 91 GLU A N 1
ATOM 690 C CA . GLU A 1 91 ? 14.066 -11.168 -6.110 1.00 97.81 91 GLU A CA 1
ATOM 691 C C . GLU A 1 91 ? 14.779 -12.117 -5.146 1.00 97.81 91 GLU A C 1
ATOM 693 O O . GLU A 1 91 ? 14.110 -12.786 -4.362 1.00 97.81 91 GLU A O 1
ATOM 698 N N . ALA A 1 92 ? 16.115 -12.135 -5.145 1.00 97.81 92 ALA A N 1
ATOM 699 C CA . ALA A 1 92 ? 16.886 -12.945 -4.205 1.00 97.81 92 ALA A CA 1
ATOM 700 C C . ALA A 1 92 ? 16.608 -12.551 -2.742 1.00 97.81 92 ALA A C 1
ATOM 702 O O . ALA A 1 92 ? 16.301 -13.413 -1.925 1.00 97.81 92 ALA A O 1
ATOM 703 N N . LEU A 1 93 ? 16.609 -11.250 -2.419 1.00 97.62 93 LEU A N 1
ATOM 704 C CA . LEU A 1 93 ? 16.257 -10.795 -1.066 1.00 97.62 93 LEU A CA 1
ATOM 705 C C . LEU A 1 93 ? 14.829 -11.193 -0.672 1.00 97.62 93 LEU A C 1
ATOM 707 O O . LEU A 1 93 ? 14.594 -11.628 0.454 1.00 97.62 93 LEU A O 1
ATOM 711 N N . ALA A 1 94 ? 13.873 -11.064 -1.592 1.00 97.38 94 ALA A N 1
ATOM 712 C CA . ALA A 1 94 ? 12.495 -11.472 -1.351 1.00 97.38 94 ALA A CA 1
ATOM 713 C C . ALA A 1 94 ? 12.380 -12.985 -1.090 1.00 97.38 94 ALA A C 1
ATOM 715 O O . ALA A 1 94 ? 11.633 -13.396 -0.203 1.00 97.38 94 ALA A O 1
ATOM 716 N N . GLN A 1 95 ? 13.136 -13.810 -1.823 1.00 96.25 95 GLN A N 1
ATOM 717 C CA . GLN A 1 95 ? 13.213 -15.261 -1.608 1.00 96.25 95 GLN A CA 1
ATOM 718 C C . GLN A 1 95 ? 13.821 -15.617 -0.2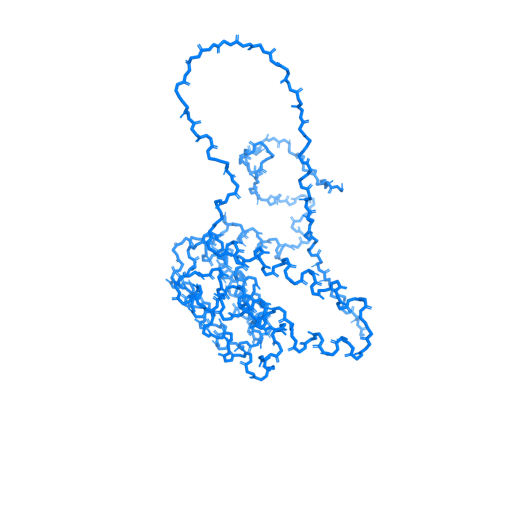44 1.00 96.25 95 GLN A C 1
ATOM 720 O O . GLN A 1 95 ? 13.369 -16.572 0.386 1.00 96.25 95 GLN A O 1
ATOM 725 N N . ASP A 1 96 ? 14.759 -14.806 0.247 1.00 95.44 96 ASP A N 1
ATOM 726 C CA . ASP A 1 96 ? 15.349 -14.930 1.586 1.00 95.44 96 ASP A CA 1
ATOM 727 C C . ASP A 1 96 ? 14.425 -14.417 2.714 1.00 95.44 96 ASP A C 1
ATOM 729 O O . ASP A 1 96 ? 14.797 -14.426 3.890 1.00 95.44 96 ASP A O 1
ATOM 733 N N . GLY A 1 97 ? 13.202 -13.984 2.384 1.00 94.56 97 GLY A N 1
ATOM 734 C CA . GLY A 1 97 ? 12.189 -13.546 3.345 1.00 94.56 97 GLY A CA 1
ATOM 735 C C . GLY A 1 97 ? 12.200 -12.047 3.653 1.00 94.56 97 GLY A C 1
ATOM 736 O O . GLY A 1 97 ? 11.511 -11.606 4.575 1.00 94.56 97 GLY A O 1
ATOM 737 N N . GLU A 1 98 ? 12.942 -11.234 2.898 1.00 96.56 98 GLU A N 1
ATOM 738 C CA . GLU A 1 98 ? 12.885 -9.777 3.025 1.00 96.56 98 GLU A CA 1
ATOM 739 C C . GLU A 1 98 ? 11.612 -9.224 2.366 1.00 96.56 98 GLU A C 1
ATOM 741 O O . GLU A 1 98 ? 11.568 -8.916 1.173 1.00 96.56 98 GLU A O 1
ATOM 746 N N . GLY A 1 99 ? 10.555 -9.060 3.161 1.00 96.62 99 GLY A N 1
ATOM 747 C CA . GLY A 1 99 ? 9.259 -8.582 2.680 1.00 96.62 99 GLY A CA 1
ATOM 748 C C . GLY A 1 99 ? 9.294 -7.185 2.046 1.00 96.62 99 GLY A C 1
ATOM 749 O O . GLY A 1 99 ? 8.511 -6.910 1.138 1.00 96.62 99 GLY A O 1
ATOM 750 N N . ARG A 1 100 ? 10.231 -6.307 2.428 1.00 97.62 100 ARG A N 1
ATOM 751 C CA . ARG A 1 100 ? 10.365 -4.978 1.798 1.00 97.62 100 ARG A CA 1
ATOM 752 C C . ARG A 1 100 ? 10.851 -5.070 0.351 1.00 97.62 100 ARG A C 1
ATOM 754 O O . ARG A 1 100 ? 10.496 -4.226 -0.470 1.00 97.62 100 ARG A O 1
ATOM 761 N N . ALA A 1 101 ? 11.599 -6.121 0.008 1.00 98.12 101 ALA A N 1
ATOM 762 C CA . ALA A 1 101 ? 11.983 -6.390 -1.372 1.00 98.12 101 ALA A CA 1
ATOM 763 C C . ALA A 1 101 ? 10.767 -6.764 -2.237 1.00 98.12 101 ALA A C 1
ATOM 765 O O . ALA A 1 101 ? 10.689 -6.325 -3.381 1.00 98.12 101 ALA A O 1
ATOM 766 N N . LEU A 1 102 ? 9.769 -7.470 -1.685 1.00 98.38 102 LEU A N 1
ATOM 767 C CA . LEU A 1 102 ? 8.495 -7.716 -2.379 1.00 98.38 102 LEU A CA 1
ATOM 768 C C . LEU A 1 102 ? 7.763 -6.406 -2.702 1.00 98.38 102 LEU A C 1
ATOM 770 O O . LEU A 1 102 ? 7.284 -6.233 -3.822 1.00 98.38 102 LEU A O 1
ATOM 774 N N . VAL A 1 103 ? 7.716 -5.460 -1.756 1.00 98.06 103 VAL A N 1
ATOM 775 C CA . VAL A 1 103 ? 7.118 -4.132 -1.995 1.00 98.06 103 VAL A CA 1
ATOM 776 C C . VAL A 1 103 ? 7.848 -3.410 -3.125 1.00 98.06 103 VAL A C 1
ATOM 778 O O . VAL A 1 103 ? 7.214 -2.930 -4.064 1.00 98.06 103 VAL A O 1
ATOM 781 N N . TRP A 1 104 ? 9.185 -3.406 -3.088 1.00 98.19 104 TRP A N 1
ATOM 782 C CA . TRP A 1 104 ? 9.997 -2.795 -4.139 1.00 98.19 104 TRP A CA 1
ATOM 783 C C . TRP A 1 104 ? 9.717 -3.408 -5.518 1.00 98.19 104 TRP A C 1
ATOM 785 O O . TRP A 1 104 ? 9.570 -2.665 -6.493 1.00 98.19 104 TRP A O 1
ATOM 795 N N . LEU A 1 105 ? 9.606 -4.740 -5.603 1.00 98.19 105 LEU A N 1
ATOM 796 C CA . LEU A 1 105 ? 9.300 -5.445 -6.850 1.00 98.19 105 LEU A CA 1
ATOM 797 C C . LEU A 1 105 ? 7.930 -5.030 -7.394 1.00 98.19 105 LEU A C 1
ATOM 799 O O . LEU A 1 105 ? 7.827 -4.732 -8.582 1.00 98.19 105 LEU A O 1
ATOM 803 N N . ALA A 1 106 ? 6.902 -4.942 -6.542 1.00 97.75 106 ALA A N 1
ATOM 804 C CA . ALA A 1 106 ? 5.577 -4.474 -6.951 1.00 97.75 106 ALA A CA 1
ATOM 805 C C . ALA A 1 106 ? 5.619 -3.034 -7.494 1.00 97.75 106 ALA A C 1
ATOM 807 O O . ALA A 1 106 ? 5.183 -2.780 -8.621 1.00 97.75 106 ALA A O 1
ATOM 808 N N . ASP A 1 107 ? 6.225 -2.103 -6.749 1.00 97.19 107 ASP A N 1
ATOM 809 C CA . ASP A 1 107 ? 6.280 -0.684 -7.124 1.00 97.19 107 ASP A CA 1
ATOM 810 C C . ASP A 1 107 ? 7.068 -0.423 -8.417 1.00 97.19 107 ASP A C 1
ATOM 812 O O . ASP A 1 107 ? 6.754 0.505 -9.171 1.00 97.19 107 ASP A O 1
ATOM 816 N N . ASN A 1 108 ? 8.063 -1.260 -8.715 1.00 96.81 108 ASN A N 1
ATOM 817 C CA . ASN A 1 108 ? 8.915 -1.121 -9.896 1.00 96.81 108 ASN A CA 1
ATOM 818 C C . ASN A 1 108 ? 8.502 -2.033 -11.067 1.00 96.81 108 ASN A C 1
ATOM 820 O O . ASN A 1 108 ? 9.058 -1.946 -12.163 1.00 96.81 108 ASN A O 1
ATOM 824 N N . LEU A 1 109 ? 7.469 -2.861 -10.913 1.00 96.06 109 LEU A N 1
ATOM 825 C CA . LEU A 1 109 ? 7.046 -3.802 -11.953 1.00 96.06 109 LEU A CA 1
ATOM 826 C C . LEU A 1 109 ? 6.615 -3.108 -13.252 1.00 96.06 109 LEU A C 1
ATOM 828 O O . LEU A 1 109 ? 6.884 -3.588 -14.351 1.00 96.06 109 LEU A O 1
ATOM 832 N N . LYS A 1 110 ? 5.953 -1.947 -13.157 1.00 91.81 110 LYS A N 1
ATOM 833 C CA . LYS A 1 110 ? 5.488 -1.197 -14.340 1.00 91.81 110 LYS A CA 1
ATOM 834 C C . LYS A 1 110 ? 6.613 -0.461 -15.065 1.00 91.81 110 LYS A C 1
ATOM 836 O O . LYS A 1 110 ? 6.445 -0.147 -16.247 1.00 91.81 110 LYS A O 1
ATOM 841 N N . THR A 1 111 ? 7.708 -0.152 -14.371 1.00 89.75 111 THR A N 1
ATOM 842 C CA . THR A 1 111 ? 8.885 0.513 -14.946 1.00 89.75 111 THR A CA 1
ATOM 843 C C . THR A 1 111 ? 9.851 -0.495 -15.567 1.00 89.75 111 THR A C 1
ATOM 845 O O . THR A 1 111 ? 10.570 -0.131 -16.500 1.00 89.75 111 THR A O 1
ATOM 848 N N . ASN A 1 112 ? 9.800 -1.761 -15.137 1.00 92.69 112 ASN A N 1
ATOM 849 C CA . ASN A 1 112 ? 10.524 -2.864 -15.755 1.00 92.69 112 ASN A CA 1
ATOM 850 C C . ASN A 1 112 ? 9.960 -3.171 -17.157 1.00 92.69 112 ASN A C 1
ATOM 852 O O . ASN A 1 112 ? 8.843 -3.664 -17.318 1.00 92.69 112 ASN A O 1
ATOM 856 N N . ARG A 1 113 ? 10.745 -2.878 -18.200 1.00 89.44 113 ARG A N 1
ATOM 857 C CA . ARG A 1 113 ? 10.344 -3.056 -19.609 1.00 89.44 113 ARG A CA 1
ATOM 858 C C . ARG A 1 113 ? 10.343 -4.513 -20.060 1.00 89.44 113 ARG A C 1
ATOM 860 O O . ARG A 1 113 ? 9.709 -4.825 -21.081 1.00 89.44 113 ARG A O 1
ATOM 867 N N . SER A 1 114 ? 11.029 -5.374 -19.318 1.00 89.75 114 SER A N 1
ATOM 868 C CA . SER A 1 114 ? 11.062 -6.816 -19.538 1.00 89.75 114 SER A CA 1
ATOM 869 C C . SER A 1 114 ? 9.710 -7.455 -19.200 1.00 89.75 114 SER A C 1
ATOM 871 O O . SER A 1 114 ? 9.325 -8.429 -19.839 1.00 89.75 114 SER A O 1
ATOM 873 N N . ILE A 1 115 ? 8.921 -6.837 -18.311 1.00 93.12 115 ILE A N 1
ATOM 874 C CA . ILE A 1 115 ? 7.578 -7.296 -17.932 1.00 93.12 115 ILE A CA 1
ATOM 875 C C . ILE A 1 115 ? 6.516 -6.547 -18.746 1.00 93.12 115 ILE A C 1
ATOM 877 O O . ILE A 1 115 ? 6.266 -5.348 -18.566 1.00 93.12 115 ILE A O 1
ATOM 881 N N . LYS A 1 116 ? 5.857 -7.248 -19.676 1.00 94.19 116 LYS A N 1
ATOM 882 C CA . LYS A 1 116 ? 4.812 -6.646 -20.518 1.00 94.19 116 LYS A CA 1
ATOM 883 C C . LYS A 1 116 ? 3.512 -6.488 -19.744 1.00 94.19 116 LYS A C 1
ATOM 885 O O . LYS A 1 116 ? 3.258 -7.187 -18.772 1.00 94.19 116 LYS A O 1
ATOM 890 N N . SER A 1 117 ? 2.659 -5.564 -20.195 1.00 94.44 117 SER A N 1
ATOM 891 C CA . SER A 1 117 ? 1.379 -5.260 -19.538 1.00 94.44 117 SER A CA 1
ATOM 892 C C . SER A 1 117 ? 0.481 -6.484 -19.354 1.00 94.44 117 SER A C 1
ATOM 894 O O . SER A 1 117 ? -0.196 -6.565 -18.336 1.00 94.44 117 SER A O 1
ATOM 896 N N . ALA A 1 118 ? 0.500 -7.415 -20.312 1.00 95.38 118 ALA A N 1
ATOM 897 C CA . ALA A 1 118 ? -0.276 -8.653 -20.271 1.00 95.38 118 ALA A CA 1
ATOM 898 C C . ALA A 1 118 ? 0.190 -9.622 -19.169 1.00 95.38 118 ALA A C 1
ATOM 900 O O . ALA A 1 118 ? -0.631 -10.347 -18.620 1.00 95.38 118 ALA A O 1
ATOM 901 N N . ASP A 1 119 ? 1.473 -9.581 -18.799 1.00 96.56 119 ASP A N 1
ATOM 902 C CA . ASP A 1 119 ? 2.075 -10.500 -17.825 1.00 96.56 119 ASP A CA 1
ATOM 903 C C . ASP A 1 119 ? 2.051 -9.937 -16.394 1.00 96.56 119 ASP A C 1
ATOM 905 O O . ASP A 1 119 ? 2.301 -10.652 -15.424 1.00 96.56 119 ASP A O 1
ATOM 909 N N . ARG A 1 120 ? 1.723 -8.645 -16.235 1.00 96.19 120 ARG A N 1
ATOM 910 C CA . ARG A 1 120 ? 1.725 -7.964 -14.928 1.00 96.19 120 ARG A CA 1
ATOM 911 C C . ARG A 1 120 ? 0.825 -8.620 -13.883 1.00 96.19 120 ARG A C 1
ATOM 913 O O . ARG A 1 120 ? 1.291 -8.731 -12.754 1.00 96.19 120 ARG A O 1
ATOM 920 N N . PRO A 1 121 ? -0.410 -9.064 -14.192 1.00 96.44 121 PRO A N 1
ATOM 921 C CA . PRO A 1 121 ? -1.243 -9.732 -13.193 1.00 96.44 121 PRO A CA 1
ATOM 922 C C . PRO A 1 121 ? -0.574 -11.007 -12.657 1.00 96.44 121 PRO A C 1
ATOM 924 O O . PRO A 1 121 ? -0.517 -11.218 -11.447 1.00 96.44 121 PRO A O 1
ATOM 927 N N . ALA A 1 122 ? 0.004 -11.814 -13.556 1.00 96.88 122 ALA A N 1
ATOM 928 C CA . ALA A 1 122 ? 0.691 -13.057 -13.211 1.00 96.88 122 ALA A CA 1
ATOM 929 C C . ALA A 1 122 ? 1.977 -12.818 -12.403 1.00 96.88 122 ALA A C 1
ATOM 931 O O . ALA A 1 122 ? 2.308 -13.629 -11.543 1.00 96.88 122 ALA A O 1
ATOM 932 N N . ALA A 1 123 ? 2.670 -11.701 -12.644 1.00 97.25 123 ALA A N 1
ATOM 933 C CA . ALA A 1 123 ? 3.868 -11.317 -11.902 1.00 97.25 123 ALA A CA 1
ATOM 934 C C . ALA A 1 123 ? 3.560 -10.657 -10.539 1.00 97.25 123 ALA A C 1
ATOM 936 O O . ALA A 1 123 ? 4.258 -10.923 -9.565 1.00 97.25 123 ALA A O 1
ATOM 937 N N . LEU A 1 124 ? 2.502 -9.844 -10.425 1.00 98.06 124 LEU A N 1
ATOM 938 C CA . LEU A 1 124 ? 2.126 -9.169 -9.171 1.00 98.06 124 LEU A CA 1
ATOM 939 C C . LEU A 1 124 ? 1.506 -10.118 -8.142 1.00 98.06 124 LEU A C 1
ATOM 941 O O . LEU A 1 124 ? 1.750 -9.985 -6.944 1.00 98.06 124 LEU A O 1
ATOM 945 N N . LEU A 1 125 ? 0.691 -11.076 -8.585 1.00 98.00 125 LEU A N 1
ATOM 946 C CA . LEU A 1 125 ? -0.021 -11.977 -7.682 1.00 98.00 125 LEU A CA 1
ATOM 947 C C . LEU A 1 125 ? 0.894 -12.747 -6.704 1.00 98.00 125 LEU A C 1
ATOM 949 O O . LEU A 1 125 ? 0.606 -12.723 -5.505 1.00 98.00 125 LEU A O 1
ATOM 953 N N . PRO A 1 126 ? 1.985 -13.419 -7.131 1.00 98.00 126 PRO A N 1
ATOM 954 C CA . PRO A 1 126 ? 2.888 -14.090 -6.195 1.00 98.00 126 PRO A CA 1
ATOM 955 C C . PRO A 1 126 ? 3.586 -13.112 -5.239 1.00 98.00 126 PRO A C 1
ATOM 957 O O . PRO A 1 126 ? 3.784 -13.463 -4.077 1.00 98.00 126 PRO A O 1
ATOM 960 N N . ILE A 1 127 ? 3.881 -11.883 -5.681 1.00 98.31 127 ILE A N 1
ATOM 961 C CA . ILE A 1 127 ? 4.490 -10.848 -4.833 1.00 98.31 127 ILE A CA 1
ATOM 962 C C . ILE A 1 127 ? 3.560 -10.510 -3.660 1.00 98.31 127 ILE A C 1
ATOM 964 O O . ILE A 1 127 ? 3.960 -10.596 -2.498 1.00 98.31 127 ILE A O 1
ATOM 968 N N . TYR A 1 128 ? 2.289 -10.202 -3.941 1.00 98.44 128 TYR A N 1
ATOM 969 C CA . TYR A 1 128 ? 1.329 -9.870 -2.885 1.00 98.44 128 TYR A CA 1
ATOM 970 C C . TYR A 1 128 ? 0.943 -11.063 -2.013 1.00 98.44 128 TYR A C 1
ATOM 972 O O . TYR A 1 128 ? 0.708 -10.887 -0.820 1.00 98.44 128 TYR A O 1
ATOM 980 N N . ARG A 1 129 ? 0.933 -12.284 -2.561 1.00 98.25 129 ARG A N 1
ATOM 981 C CA . ARG A 1 129 ? 0.781 -13.500 -1.746 1.00 98.25 129 ARG A CA 1
ATOM 982 C C . ARG A 1 129 ? 1.922 -13.652 -0.740 1.00 98.25 129 ARG A C 1
ATOM 984 O O . ARG A 1 129 ? 1.655 -14.000 0.405 1.00 98.25 129 ARG A O 1
ATOM 991 N N . GLY A 1 130 ? 3.162 -13.361 -1.141 1.00 97.81 130 GLY A N 1
ATOM 992 C CA . GLY A 1 130 ? 4.310 -13.351 -0.230 1.00 97.81 130 GLY A CA 1
ATOM 993 C C . GLY A 1 130 ? 4.154 -12.312 0.883 1.00 97.81 130 GLY A C 1
ATOM 994 O O . GLY A 1 130 ? 4.385 -12.609 2.054 1.00 97.81 130 GLY A O 1
ATOM 995 N N . LEU A 1 131 ? 3.656 -11.121 0.537 1.00 98.12 131 LEU A N 1
ATOM 996 C CA . LEU A 1 131 ? 3.436 -10.027 1.486 1.00 98.12 131 LEU A CA 1
ATOM 997 C C . LEU A 1 131 ? 2.459 -10.379 2.618 1.00 98.12 131 LEU A C 1
ATOM 999 O O . LEU A 1 131 ? 2.635 -9.885 3.727 1.00 98.12 131 LEU A O 1
ATOM 1003 N N . VAL A 1 132 ? 1.502 -11.289 2.409 1.00 98.25 132 VAL A N 1
ATOM 1004 C CA . VAL A 1 132 ? 0.570 -11.743 3.463 1.00 98.25 132 VAL A CA 1
ATOM 1005 C C . VAL A 1 132 ? 1.303 -12.239 4.724 1.00 98.25 132 VAL A C 1
ATOM 1007 O O . VAL A 1 132 ? 0.817 -12.040 5.835 1.00 98.25 132 VAL A O 1
ATOM 1010 N N . ALA A 1 133 ? 2.487 -12.850 4.591 1.00 97.44 133 ALA A N 1
ATOM 1011 C CA . ALA A 1 133 ? 3.282 -13.312 5.736 1.00 97.44 133 ALA A CA 1
ATOM 1012 C C . ALA A 1 133 ? 3.864 -12.172 6.597 1.00 97.44 133 ALA A C 1
ATOM 1014 O O . ALA A 1 133 ? 4.307 -12.412 7.718 1.00 97.44 133 ALA A O 1
ATOM 1015 N N . HIS A 1 134 ? 3.844 -10.938 6.094 1.00 97.81 134 HIS A N 1
ATOM 1016 C CA . HIS A 1 134 ? 4.445 -9.766 6.725 1.00 97.81 134 HIS A CA 1
ATOM 1017 C C . HIS A 1 134 ? 3.411 -8.767 7.261 1.00 97.81 134 HIS A C 1
ATOM 1019 O O . HIS A 1 134 ? 3.800 -7.690 7.701 1.00 97.81 134 HIS A O 1
ATOM 1025 N N . VAL A 1 135 ? 2.118 -9.115 7.285 1.00 98.12 135 VAL A N 1
ATOM 1026 C CA . VAL A 1 135 ? 1.024 -8.198 7.670 1.00 98.12 135 VAL A CA 1
ATOM 1027 C C . VAL A 1 135 ? 1.192 -7.546 9.051 1.00 98.12 135 VAL A C 1
ATOM 1029 O O . VAL A 1 135 ? 0.712 -6.440 9.282 1.00 98.12 135 VAL A O 1
ATOM 1032 N N . ASN A 1 136 ? 1.909 -8.203 9.967 1.00 97.06 136 ASN A N 1
ATOM 1033 C CA . ASN A 1 136 ? 2.137 -7.721 11.334 1.00 97.06 136 ASN A CA 1
ATOM 1034 C C . ASN A 1 136 ? 3.421 -6.883 11.503 1.00 97.06 136 ASN A C 1
ATOM 1036 O O . ASN A 1 136 ? 3.732 -6.473 12.626 1.00 97.06 136 ASN A O 1
ATOM 1040 N N . GLN A 1 137 ? 4.168 -6.647 10.418 1.00 96.56 137 GLN A N 1
ATOM 1041 C CA . GLN A 1 137 ? 5.379 -5.825 10.420 1.00 96.56 137 GLN A CA 1
ATOM 1042 C C . GLN A 1 137 ? 5.033 -4.335 10.401 1.00 96.56 137 GLN A C 1
ATOM 1044 O O . GLN A 1 137 ? 4.119 -3.912 9.698 1.00 96.56 137 GLN A O 1
ATOM 1049 N N . ASP A 1 138 ? 5.811 -3.518 11.111 1.00 94.12 138 ASP A N 1
ATOM 1050 C CA . ASP A 1 138 ? 5.512 -2.086 11.265 1.00 94.12 138 ASP A CA 1
ATOM 1051 C C . ASP A 1 138 ? 5.581 -1.308 9.935 1.00 94.12 138 ASP A C 1
ATOM 1053 O O . ASP A 1 138 ? 4.895 -0.307 9.758 1.00 94.12 138 ASP A O 1
ATOM 1057 N N . TRP A 1 139 ? 6.363 -1.788 8.963 1.00 94.25 139 TRP A N 1
ATOM 1058 C CA . TRP A 1 139 ? 6.460 -1.194 7.624 1.00 94.25 139 TRP A CA 1
ATOM 1059 C C . TRP A 1 139 ? 5.329 -1.619 6.672 1.00 94.25 139 TRP A C 1
ATOM 1061 O O . TRP A 1 139 ? 5.219 -1.072 5.574 1.00 94.25 139 TRP A O 1
ATOM 1071 N N . PHE A 1 140 ? 4.496 -2.594 7.053 1.00 96.88 140 PHE A N 1
ATOM 1072 C CA . PHE A 1 140 ? 3.525 -3.217 6.150 1.00 96.88 140 PHE A CA 1
ATOM 1073 C C . PHE A 1 140 ? 2.433 -2.258 5.672 1.00 96.88 140 PHE A C 1
ATOM 1075 O O . PHE A 1 140 ? 1.909 -2.418 4.572 1.00 96.88 140 PHE A O 1
ATOM 1082 N N . GLU A 1 141 ? 2.122 -1.227 6.459 1.00 94.00 141 GLU A N 1
ATOM 1083 C CA . GLU A 1 141 ? 1.159 -0.194 6.077 1.00 94.00 141 GLU A CA 1
ATOM 1084 C C . GLU A 1 141 ? 1.486 0.413 4.701 1.00 94.00 141 GLU A C 1
ATOM 1086 O O . GLU A 1 141 ? 0.606 0.520 3.849 1.00 94.00 141 GLU A O 1
ATOM 1091 N N . GLY A 1 142 ? 2.764 0.707 4.432 1.00 91.81 142 GLY A N 1
ATOM 1092 C CA . GLY A 1 142 ? 3.193 1.234 3.133 1.00 91.81 142 GLY A CA 1
ATOM 1093 C C . GLY A 1 142 ? 2.989 0.247 1.976 1.00 91.81 142 GLY A C 1
ATOM 1094 O O . GLY A 1 142 ? 2.729 0.659 0.849 1.00 91.81 142 GLY A O 1
ATOM 1095 N N . ALA A 1 143 ? 3.028 -1.064 2.243 1.00 97.00 143 ALA A N 1
ATOM 1096 C CA . ALA A 1 143 ? 2.775 -2.091 1.231 1.00 97.00 143 ALA A CA 1
ATOM 1097 C C . ALA A 1 143 ? 1.304 -2.122 0.780 1.00 97.00 143 ALA A C 1
ATOM 1099 O O . ALA A 1 143 ? 1.015 -2.460 -0.374 1.00 97.00 143 ALA A O 1
ATOM 1100 N N . LEU A 1 144 ? 0.372 -1.749 1.667 1.00 98.00 144 LEU A N 1
ATOM 1101 C CA . LEU A 1 144 ? -1.058 -1.690 1.360 1.00 98.00 144 LEU A CA 1
ATOM 1102 C C . LEU A 1 144 ? -1.395 -0.571 0.367 1.00 98.00 144 LEU A C 1
ATOM 1104 O O . LEU A 1 144 ? -2.310 -0.730 -0.442 1.00 98.00 144 LEU A O 1
ATOM 1108 N N . GLU A 1 145 ? -0.628 0.521 0.355 1.00 94.69 145 GLU A N 1
ATOM 1109 C CA . GLU A 1 145 ? -0.770 1.582 -0.648 1.00 94.69 145 GLU A CA 1
ATOM 1110 C C . GLU A 1 145 ? -0.433 1.082 -2.052 1.00 94.69 145 GLU A C 1
ATOM 1112 O O . GLU A 1 145 ? -1.195 1.298 -3.003 1.00 94.69 145 GLU A O 1
ATOM 1117 N N . SER A 1 146 ? 0.697 0.385 -2.185 1.00 95.62 146 SER A N 1
ATOM 1118 C CA . SER A 1 146 ? 1.116 -0.226 -3.446 1.00 95.62 146 SER A CA 1
ATOM 1119 C C . SER A 1 146 ? 0.088 -1.273 -3.887 1.00 95.62 146 SER A C 1
ATOM 1121 O O . SER A 1 146 ? -0.350 -1.258 -5.037 1.00 95.62 146 SER A O 1
ATOM 1123 N N . PHE A 1 147 ? -0.394 -2.111 -2.960 1.00 98.12 147 PHE A N 1
ATOM 1124 C CA . PHE A 1 147 ? -1.463 -3.083 -3.215 1.00 98.12 147 PHE A CA 1
ATOM 1125 C C . PHE A 1 147 ? -2.754 -2.439 -3.737 1.00 98.12 147 PHE A C 1
ATOM 1127 O O . PHE A 1 147 ? -3.274 -2.848 -4.779 1.00 98.12 147 PHE A O 1
ATOM 1134 N N . ALA A 1 148 ? -3.258 -1.397 -3.072 1.00 96.88 148 ALA A N 1
ATOM 1135 C CA . ALA A 1 148 ? -4.476 -0.710 -3.492 1.00 96.88 148 ALA A CA 1
ATOM 1136 C C . ALA A 1 148 ? -4.330 -0.083 -4.889 1.00 96.88 148 ALA A C 1
ATOM 1138 O O . ALA A 1 148 ? -5.270 -0.113 -5.688 1.00 96.88 148 ALA A O 1
ATOM 1139 N N . ARG A 1 149 ? -3.137 0.426 -5.228 1.00 95.62 149 ARG A N 1
ATOM 1140 C CA . ARG A 1 149 ? -2.817 0.972 -6.558 1.00 95.62 149 ARG A CA 1
ATOM 1141 C C . ARG A 1 149 ? -2.839 -0.092 -7.658 1.00 95.62 149 ARG A C 1
ATOM 1143 O O . ARG A 1 149 ? -3.206 0.215 -8.797 1.00 95.62 149 ARG A O 1
ATOM 1150 N N . ASP A 1 150 ? -2.450 -1.318 -7.328 1.00 97.06 150 ASP A N 1
ATOM 1151 C CA . ASP A 1 150 ? -2.346 -2.438 -8.266 1.00 97.06 150 ASP A CA 1
ATOM 1152 C C . ASP A 1 150 ? -3.579 -3.347 -8.313 1.00 97.06 150 ASP A C 1
ATOM 1154 O O . ASP A 1 150 ? -3.682 -4.174 -9.220 1.00 97.06 150 ASP A O 1
ATOM 1158 N N . SER A 1 151 ? -4.562 -3.117 -7.441 1.00 96.69 151 SER A N 1
ATOM 1159 C CA . SER A 1 151 ? -5.865 -3.803 -7.393 1.00 96.69 151 SER A CA 1
ATOM 1160 C C . SER A 1 151 ? -6.500 -4.052 -8.766 1.00 96.69 151 SER A C 1
ATOM 1162 O O . SER A 1 151 ? -6.778 -5.191 -9.122 1.00 96.69 151 SER A O 1
ATOM 1164 N N . ARG A 1 152 ? -6.625 -3.022 -9.613 1.00 95.44 152 ARG A N 1
ATOM 1165 C CA . ARG A 1 152 ? -7.190 -3.168 -10.973 1.00 95.44 152 ARG A CA 1
ATOM 116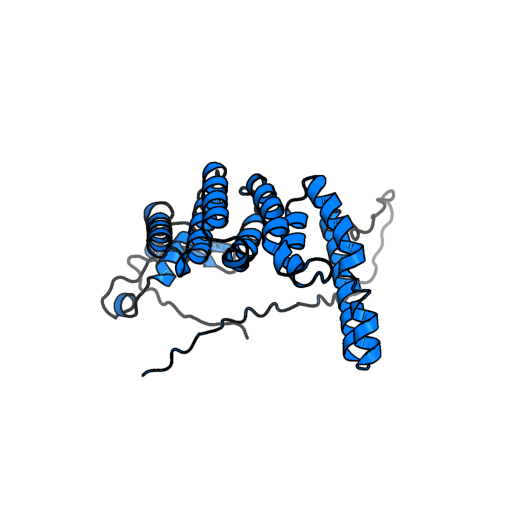6 C C . ARG A 1 152 ? -6.377 -4.069 -11.896 1.00 95.44 152 ARG A C 1
ATOM 1168 O O . ARG A 1 152 ? -6.917 -4.615 -12.848 1.00 95.44 152 ARG A O 1
ATOM 1175 N N . THR A 1 153 ? -5.066 -4.160 -11.677 1.00 96.38 153 THR A N 1
ATOM 1176 C CA . THR A 1 153 ? -4.206 -5.061 -12.460 1.00 96.38 153 THR A CA 1
ATOM 1177 C C . THR A 1 153 ? -4.394 -6.503 -11.995 1.00 96.38 153 THR A C 1
ATOM 1179 O O . THR A 1 153 ? -4.342 -7.410 -12.814 1.00 96.38 153 THR A O 1
ATOM 1182 N N . LEU A 1 154 ? -4.627 -6.714 -10.699 1.00 96.81 154 LEU A N 1
ATOM 1183 C CA . LEU A 1 154 ? -4.882 -8.031 -10.111 1.00 96.81 154 LEU A CA 1
ATOM 1184 C C . LEU A 1 154 ? -6.299 -8.549 -10.409 1.00 96.81 154 LEU A C 1
ATOM 1186 O O . LEU A 1 154 ? -6.477 -9.750 -10.590 1.00 96.81 154 LEU A O 1
ATOM 1190 N N . GLY A 1 155 ? -7.281 -7.648 -10.479 1.00 97.12 155 GLY A N 1
ATOM 1191 C CA . GLY A 1 155 ? -8.702 -7.962 -10.629 1.00 97.12 155 GLY A CA 1
ATOM 1192 C C . GLY A 1 155 ? -9.388 -8.296 -9.298 1.00 97.12 155 GLY A C 1
ATOM 1193 O O . GLY A 1 155 ? -8.751 -8.766 -8.351 1.00 97.12 155 GLY A O 1
ATOM 1194 N N . LEU A 1 156 ? -10.707 -8.072 -9.235 1.00 97.06 156 LEU A N 1
ATOM 1195 C CA . LEU A 1 156 ? -11.508 -8.166 -8.007 1.00 97.06 156 LEU A CA 1
ATOM 1196 C C . LEU A 1 156 ? -11.342 -9.471 -7.219 1.00 97.06 156 LEU A C 1
ATOM 1198 O O . LEU A 1 156 ? -11.259 -9.424 -5.992 1.00 97.06 156 LEU A O 1
ATOM 1202 N N . GLU A 1 157 ? -11.324 -10.624 -7.893 1.00 97.69 157 GLU A N 1
ATOM 1203 C CA . GLU A 1 157 ? -11.242 -11.934 -7.232 1.00 97.69 157 GLU A CA 1
ATOM 1204 C C . GLU A 1 157 ? -9.913 -12.091 -6.484 1.00 97.69 157 GLU A C 1
ATOM 1206 O O . GLU A 1 157 ? -9.898 -12.371 -5.284 1.00 97.69 157 GLU A O 1
ATOM 1211 N N . ALA A 1 158 ? -8.795 -11.823 -7.165 1.00 98.00 158 ALA A N 1
ATOM 1212 C CA . ALA A 1 158 ? -7.468 -11.898 -6.569 1.00 98.00 158 ALA A CA 1
ATOM 1213 C C . ALA A 1 158 ? -7.283 -10.849 -5.465 1.00 98.00 158 ALA A C 1
ATOM 1215 O O . ALA A 1 158 ? -6.765 -11.169 -4.395 1.00 98.00 158 ALA A O 1
ATOM 1216 N N . THR A 1 159 ? -7.735 -9.611 -5.694 1.00 98.44 159 THR A N 1
ATOM 1217 C CA . THR A 1 159 ? -7.696 -8.541 -4.688 1.00 98.44 159 THR A CA 1
ATOM 1218 C C . THR A 1 159 ? -8.501 -8.917 -3.447 1.00 98.44 159 THR A C 1
ATOM 1220 O O . THR A 1 159 ? -7.989 -8.796 -2.338 1.00 98.44 159 THR A O 1
ATOM 1223 N N . SER A 1 160 ? -9.722 -9.431 -3.612 1.00 98.06 160 SER A N 1
ATOM 1224 C CA . SER A 1 160 ? -10.561 -9.875 -2.495 1.00 98.06 160 SER A CA 1
ATOM 1225 C C . SER A 1 160 ? -9.914 -11.003 -1.700 1.00 98.06 160 SER A C 1
ATOM 1227 O O . SER A 1 160 ? -9.798 -10.881 -0.487 1.00 98.06 160 SER A O 1
ATOM 1229 N N . GLY A 1 161 ? -9.435 -12.054 -2.372 1.00 98.44 161 GLY A N 1
ATOM 1230 C CA . GLY A 1 161 ? -8.809 -13.184 -1.683 1.00 98.44 161 GLY A CA 1
ATOM 1231 C C . GLY A 1 161 ? -7.532 -12.799 -0.930 1.00 98.44 161 GLY A C 1
ATOM 1232 O O . GLY A 1 161 ? -7.257 -13.341 0.141 1.00 98.44 161 GLY A O 1
ATOM 1233 N N . LEU A 1 162 ? -6.762 -11.835 -1.449 1.00 98.69 162 LEU A N 1
ATOM 1234 C CA . LEU A 1 162 ? -5.588 -11.295 -0.758 1.00 98.69 162 LEU A CA 1
ATOM 1235 C C . LEU A 1 162 ? -5.974 -10.497 0.491 1.00 98.69 162 LEU A C 1
ATOM 1237 O O . LEU A 1 162 ? -5.342 -10.688 1.526 1.00 98.69 162 LEU A O 1
ATOM 1241 N N . ILE A 1 163 ? -7.013 -9.658 0.417 1.00 98.69 163 ILE A N 1
ATOM 1242 C CA . ILE A 1 163 ? -7.536 -8.927 1.583 1.00 98.69 163 ILE A CA 1
ATOM 1243 C C . ILE A 1 163 ? -7.974 -9.913 2.669 1.00 98.69 163 ILE A C 1
ATOM 1245 O O . ILE A 1 163 ? -7.538 -9.785 3.811 1.00 98.69 163 ILE A O 1
ATOM 1249 N N . ASP A 1 164 ? -8.764 -10.925 2.306 1.00 98.56 164 ASP A N 1
ATOM 1250 C CA . ASP A 1 164 ? -9.264 -11.929 3.251 1.00 98.56 164 ASP A CA 1
ATOM 1251 C C . ASP A 1 164 ? -8.093 -12.677 3.924 1.00 98.56 164 ASP A C 1
ATOM 1253 O O . ASP A 1 164 ? -8.059 -12.825 5.145 1.00 98.56 164 ASP A O 1
ATOM 1257 N N . SER A 1 165 ? -7.064 -13.037 3.145 1.00 98.62 165 SER A N 1
ATOM 1258 C CA . SER A 1 165 ? -5.849 -13.689 3.659 1.00 98.62 165 SER A CA 1
ATOM 1259 C C . SER A 1 165 ? -5.038 -12.790 4.603 1.00 98.62 165 SER A C 1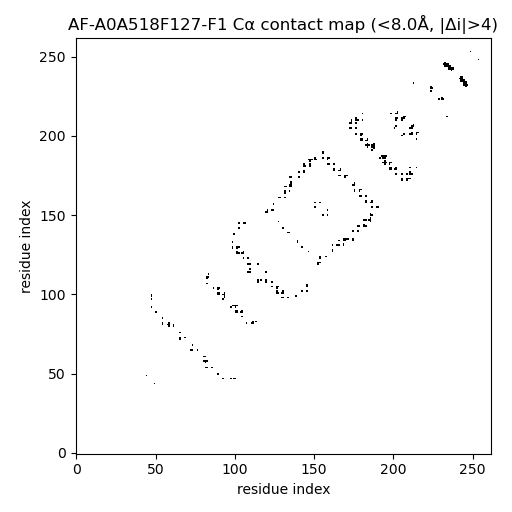
ATOM 1261 O O . SER A 1 165 ? -4.458 -13.270 5.577 1.00 98.62 165 SER A O 1
ATOM 1263 N N . MET A 1 166 ? -4.957 -11.484 4.322 1.00 98.56 166 MET A N 1
ATOM 1264 C CA . MET A 1 166 ? -4.286 -10.522 5.203 1.00 98.56 166 MET A CA 1
ATOM 1265 C C . MET A 1 166 ? -5.059 -10.340 6.513 1.00 98.56 166 MET A C 1
ATOM 1267 O O . MET A 1 166 ? -4.437 -10.297 7.571 1.00 98.56 166 MET A O 1
ATOM 1271 N N . LEU A 1 167 ? -6.394 -10.277 6.463 1.00 98.50 167 LEU A N 1
ATOM 1272 C CA . LEU A 1 167 ? -7.242 -10.154 7.654 1.00 98.50 167 LEU A CA 1
ATOM 1273 C C . LEU A 1 167 ? -7.158 -11.379 8.563 1.00 98.50 167 LEU A C 1
ATOM 1275 O O . LEU A 1 167 ? -7.122 -11.218 9.781 1.00 98.50 167 LEU A O 1
ATOM 1279 N N . GLU A 1 168 ? -7.082 -12.580 7.987 1.00 98.44 168 GLU A N 1
ATOM 1280 C CA . GLU A 1 168 ? -6.920 -13.825 8.746 1.00 98.44 168 GLU A CA 1
ATOM 1281 C C . GLU A 1 168 ? -5.606 -13.849 9.545 1.00 98.44 168 GLU A C 1
ATOM 1283 O O . GLU A 1 168 ? -5.569 -14.350 10.668 1.00 98.44 168 GLU A O 1
ATOM 1288 N N . LYS A 1 169 ? -4.526 -13.282 8.989 1.00 98.31 169 LYS A N 1
ATOM 1289 C CA . LYS A 1 169 ? -3.196 -13.273 9.623 1.00 98.31 169 LYS A CA 1
ATOM 1290 C C . LYS A 1 169 ? -2.895 -12.037 10.464 1.00 98.31 169 LYS A C 1
ATOM 1292 O O . LYS A 1 169 ? -1.937 -12.048 11.238 1.00 98.31 169 LYS A O 1
ATOM 1297 N N . ALA A 1 170 ? -3.648 -10.958 10.287 1.00 98.19 170 ALA A N 1
ATOM 1298 C CA . ALA A 1 170 ? -3.455 -9.737 11.048 1.00 98.19 170 ALA A CA 1
ATOM 1299 C C . ALA A 1 170 ? -3.810 -9.980 12.522 1.00 98.19 170 ALA A C 1
ATOM 1301 O O . ALA A 1 170 ? -4.934 -10.346 12.862 1.00 98.19 170 ALA A O 1
ATOM 1302 N N . GLU A 1 171 ? -2.853 -9.745 13.413 1.00 97.44 171 GLU A N 1
ATOM 1303 C CA . GLU A 1 171 ? -3.028 -9.949 14.855 1.00 97.44 171 GLU A CA 1
ATOM 1304 C C . GLU A 1 171 ? -3.483 -8.662 15.543 1.00 97.44 171 GLU A C 1
ATOM 1306 O O . GLU A 1 171 ? -4.371 -8.678 16.394 1.00 97.44 171 GLU A O 1
ATOM 1311 N N . LYS A 1 172 ? -2.889 -7.532 15.144 1.00 95.94 172 LYS A N 1
ATOM 1312 C CA . LYS A 1 172 ? -3.109 -6.216 15.753 1.00 95.94 172 LYS A CA 1
ATOM 1313 C C . LYS A 1 172 ? -4.326 -5.524 15.133 1.00 95.94 172 LYS A C 1
ATOM 1315 O O . LYS A 1 172 ? -4.460 -5.493 13.909 1.00 95.94 172 LYS A O 1
ATOM 1320 N N . ASP A 1 173 ? -5.129 -4.849 15.953 1.00 97.19 173 ASP A N 1
ATOM 1321 C CA . ASP A 1 173 ? -6.269 -4.040 15.489 1.00 97.19 173 ASP A CA 1
ATOM 1322 C C . ASP A 1 173 ? -5.852 -2.971 14.475 1.00 97.19 173 ASP A C 1
ATOM 1324 O O . ASP A 1 173 ? -6.520 -2.777 13.464 1.00 97.19 173 ASP A O 1
ATOM 1328 N N . ALA A 1 174 ? -4.696 -2.333 14.688 1.00 95.31 174 ALA A N 1
ATOM 1329 C CA . ALA A 1 174 ? -4.145 -1.370 13.739 1.00 95.31 174 ALA A CA 1
ATOM 1330 C C . ALA A 1 174 ? -3.892 -1.990 12.351 1.00 95.31 174 ALA A C 1
ATOM 1332 O O . ALA A 1 174 ? -4.193 -1.356 11.342 1.00 95.31 174 ALA A O 1
ATOM 1333 N N . ALA A 1 175 ? -3.399 -3.233 12.293 1.00 97.38 175 ALA A N 1
ATOM 1334 C CA . ALA A 1 175 ? -3.156 -3.935 11.035 1.00 97.38 175 ALA A CA 1
ATOM 1335 C C . ALA A 1 175 ? -4.474 -4.333 10.351 1.00 97.38 175 ALA A C 1
ATOM 1337 O O . ALA A 1 175 ? -4.635 -4.098 9.156 1.00 97.38 175 ALA A O 1
ATOM 1338 N N . LYS A 1 176 ? -5.453 -4.854 11.105 1.00 98.50 176 LYS A N 1
ATOM 1339 C CA . LYS A 1 176 ? -6.792 -5.179 10.575 1.00 98.50 176 LYS A CA 1
ATOM 1340 C C . LYS A 1 176 ? -7.492 -3.944 10.013 1.00 98.50 176 LYS A C 1
ATOM 1342 O O . LYS A 1 176 ? -7.996 -3.977 8.891 1.00 98.50 176 LYS A O 1
ATOM 1347 N N . ALA A 1 177 ? -7.463 -2.839 10.757 1.00 98.19 177 ALA A N 1
ATOM 1348 C CA . ALA A 1 177 ? -8.040 -1.573 10.331 1.00 98.19 177 ALA A CA 1
ATOM 1349 C C . ALA A 1 177 ? -7.365 -1.036 9.058 1.00 98.19 177 ALA A C 1
ATOM 1351 O O . ALA A 1 177 ? -8.060 -0.581 8.151 1.00 98.19 177 ALA A O 1
ATOM 1352 N N . ALA A 1 178 ? -6.034 -1.146 8.953 1.00 98.00 178 ALA A N 1
ATOM 1353 C CA . ALA A 1 178 ? -5.290 -0.771 7.750 1.00 98.00 178 ALA A CA 1
ATOM 1354 C C . ALA A 1 178 ? -5.715 -1.603 6.533 1.00 98.00 178 ALA A C 1
ATOM 1356 O O . ALA A 1 178 ? -6.034 -1.049 5.480 1.00 98.00 178 ALA A O 1
ATOM 1357 N N . VAL A 1 179 ? -5.758 -2.932 6.682 1.00 98.62 179 VAL A N 1
ATOM 1358 C CA . VAL A 1 179 ? -6.138 -3.859 5.606 1.00 98.62 179 VAL A CA 1
ATOM 1359 C C . VAL A 1 179 ? -7.562 -3.583 5.126 1.00 98.62 179 VAL A C 1
ATOM 1361 O O . VAL A 1 179 ? -7.779 -3.493 3.920 1.00 98.62 179 VAL A O 1
ATOM 1364 N N . LEU A 1 180 ? -8.523 -3.389 6.035 1.00 98.56 180 LEU A N 1
ATOM 1365 C CA . LEU A 1 180 ? -9.897 -3.037 5.664 1.00 98.56 180 LEU A CA 1
ATOM 1366 C C . LEU A 1 180 ? -9.974 -1.675 4.967 1.00 98.56 180 LEU A C 1
ATOM 1368 O O . LEU A 1 180 ? -10.668 -1.544 3.961 1.00 98.56 180 LEU A O 1
ATOM 1372 N N . PHE A 1 181 ? -9.260 -0.665 5.469 1.00 97.88 181 PHE A N 1
ATOM 1373 C CA . PHE A 1 181 ? -9.290 0.687 4.913 1.00 97.88 181 PHE A CA 1
ATOM 1374 C C . PHE A 1 181 ? -8.733 0.735 3.484 1.00 97.88 181 PHE A C 1
ATOM 1376 O O . PHE A 1 181 ? -9.413 1.196 2.563 1.00 97.88 181 PHE A O 1
ATOM 1383 N N . TYR A 1 182 ? -7.522 0.213 3.27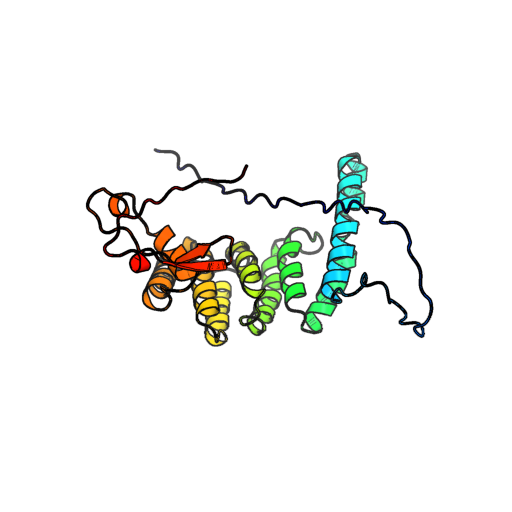1 1.00 98.06 182 TYR A N 1
ATOM 1384 C CA . TYR A 1 182 ? -6.926 0.152 1.934 1.00 98.06 182 TYR A CA 1
ATOM 1385 C C . TYR A 1 182 ? -7.645 -0.859 1.034 1.00 98.06 182 TYR A C 1
ATOM 1387 O O . TYR A 1 182 ? -7.813 -0.606 -0.159 1.00 98.06 182 TYR A O 1
ATOM 1395 N N . GLY A 1 183 ? -8.125 -1.970 1.599 1.00 97.94 183 GLY A N 1
ATOM 1396 C CA . GLY A 1 183 ? -8.929 -2.970 0.903 1.00 97.94 183 GLY A CA 1
ATOM 1397 C C . GLY A 1 183 ? -10.231 -2.391 0.353 1.00 97.94 183 GLY A C 1
ATOM 1398 O O . GLY A 1 183 ? -10.549 -2.620 -0.813 1.00 97.94 183 GLY A O 1
ATOM 1399 N N . ALA A 1 184 ? -10.928 -1.557 1.130 1.00 97.44 184 ALA A N 1
ATOM 1400 C CA . ALA A 1 184 ? -12.116 -0.847 0.669 1.00 97.44 184 ALA A CA 1
ATOM 1401 C C . ALA A 1 184 ? -11.808 0.022 -0.557 1.00 97.44 184 ALA A C 1
ATOM 1403 O O . ALA A 1 184 ? -12.507 -0.069 -1.564 1.00 97.44 184 ALA A O 1
ATOM 1404 N N . GLY A 1 185 ? -10.726 0.807 -0.514 1.00 96.06 185 GLY A N 1
ATOM 1405 C CA . GLY A 1 185 ? -10.281 1.605 -1.662 1.00 96.06 185 GLY A CA 1
ATOM 1406 C C . GLY A 1 185 ? -9.876 0.754 -2.874 1.00 96.06 185 GLY A C 1
ATOM 1407 O O . GLY A 1 185 ? -10.132 1.138 -4.016 1.00 96.06 185 GLY A O 1
ATOM 1408 N N . ALA A 1 186 ? -9.290 -0.422 -2.639 1.00 97.56 186 ALA A N 1
ATOM 1409 C CA . ALA A 1 186 ? -8.884 -1.359 -3.683 1.00 97.56 186 ALA A CA 1
ATOM 1410 C C . ALA A 1 186 ? -10.081 -1.955 -4.445 1.00 97.56 186 ALA A C 1
ATOM 1412 O O . ALA A 1 186 ? -9.992 -2.152 -5.656 1.00 97.56 186 ALA A O 1
ATOM 1413 N N . VAL A 1 187 ? -11.201 -2.223 -3.762 1.00 97.69 187 VAL A N 1
ATOM 1414 C CA . VAL A 1 187 ? -12.385 -2.851 -4.377 1.00 97.69 187 VAL A CA 1
ATOM 1415 C C . VAL A 1 187 ? -13.505 -1.871 -4.738 1.00 97.69 187 VAL A C 1
ATOM 1417 O O . VAL A 1 187 ? -14.412 -2.247 -5.471 1.00 97.69 187 VAL A O 1
ATOM 1420 N N . GLU A 1 188 ? -13.441 -0.613 -4.295 1.00 96.06 188 GLU A N 1
ATOM 1421 C CA . GLU A 1 188 ? -14.518 0.389 -4.401 1.00 96.06 188 GLU A CA 1
ATOM 1422 C C . GLU A 1 188 ? -15.179 0.491 -5.778 1.00 96.06 188 GLU A C 1
ATOM 1424 O O . GLU A 1 188 ? -16.399 0.604 -5.876 1.00 96.06 188 GLU A O 1
ATOM 1429 N N . LYS A 1 189 ? -14.389 0.450 -6.853 1.00 94.88 189 LYS A N 1
ATOM 1430 C CA . LYS A 1 189 ? -14.926 0.609 -8.210 1.00 94.88 189 LYS A CA 1
ATOM 1431 C C . LYS A 1 189 ? -15.647 -0.624 -8.738 1.00 94.88 189 LYS A C 1
ATOM 1433 O O . LYS A 1 189 ? -16.543 -0.476 -9.561 1.00 94.88 189 LYS A O 1
ATOM 1438 N N . GLU A 1 190 ? -15.216 -1.810 -8.327 1.00 95.88 190 GLU A N 1
ATOM 1439 C CA . GLU A 1 190 ? -15.706 -3.087 -8.861 1.00 95.88 190 GLU A CA 1
ATOM 1440 C C . GLU A 1 190 ? -16.736 -3.738 -7.923 1.00 95.88 190 GLU A C 1
ATOM 1442 O O . GLU A 1 190 ? -17.623 -4.446 -8.388 1.00 95.88 190 GLU A O 1
ATOM 1447 N N . ALA A 1 191 ? -16.660 -3.457 -6.619 1.00 97.06 191 ALA A N 1
ATOM 1448 C CA . ALA A 1 191 ? -17.554 -3.964 -5.584 1.00 97.06 191 ALA A CA 1
ATOM 1449 C C . ALA A 1 191 ? -17.841 -2.878 -4.520 1.00 97.06 191 ALA A C 1
ATOM 1451 O O . ALA A 1 191 ? -17.339 -2.964 -3.393 1.00 97.06 191 ALA A O 1
ATOM 1452 N N . PRO A 1 192 ? -18.646 -1.848 -4.849 1.00 96.69 192 PRO A N 1
ATOM 1453 C CA . PRO A 1 192 ? -18.908 -0.716 -3.956 1.00 96.69 192 PRO A CA 1
ATOM 1454 C C . PRO A 1 192 ? -19.569 -1.128 -2.634 1.00 96.69 192 PRO A C 1
ATOM 1456 O O . PRO A 1 192 ? -19.174 -0.624 -1.588 1.00 96.69 192 PRO A O 1
ATOM 1459 N N . GLU A 1 193 ? -20.494 -2.093 -2.651 1.00 96.88 193 GLU A N 1
ATOM 1460 C CA . GLU A 1 193 ? -21.143 -2.608 -1.433 1.00 96.88 193 GLU A CA 1
ATOM 1461 C C . GLU A 1 193 ? -20.134 -3.279 -0.487 1.00 96.88 193 GLU A C 1
ATOM 1463 O O . GLU A 1 193 ? -20.177 -3.077 0.725 1.00 96.88 193 GLU A O 1
ATOM 1468 N N . LYS A 1 194 ? -19.162 -4.027 -1.034 1.00 96.19 194 LYS A N 1
ATOM 1469 C CA . LYS A 1 194 ? -18.077 -4.629 -0.240 1.00 96.19 194 LYS A CA 1
ATOM 1470 C C . LYS A 1 194 ? -17.171 -3.549 0.352 1.00 96.19 194 LYS A C 1
ATOM 1472 O O . LYS A 1 194 ? -16.794 -3.642 1.517 1.00 96.19 194 LYS A O 1
ATOM 1477 N N . ALA A 1 195 ? -16.848 -2.516 -0.424 1.00 97.12 195 ALA A N 1
ATOM 1478 C CA . ALA A 1 195 ? -16.056 -1.387 0.057 1.00 97.12 195 ALA A CA 1
ATOM 1479 C C . ALA A 1 195 ? -16.769 -0.601 1.168 1.00 97.12 195 ALA A C 1
ATOM 1481 O O . ALA A 1 195 ? -16.140 -0.178 2.137 1.00 97.12 195 ALA A O 1
ATOM 1482 N N . GLU A 1 196 ? -18.081 -0.401 1.041 1.00 96.31 196 GLU A N 1
ATOM 1483 C CA . GLU A 1 196 ? -18.908 0.222 2.074 1.00 96.31 196 GLU A CA 1
ATOM 1484 C C . GLU A 1 196 ? -18.947 -0.631 3.345 1.00 96.31 196 GLU A C 1
ATOM 1486 O O . GLU A 1 196 ? -18.674 -0.110 4.425 1.00 96.31 196 GLU A O 1
ATOM 1491 N N . ALA A 1 197 ? -19.163 -1.944 3.220 1.00 97.25 197 ALA A N 1
ATOM 1492 C CA . ALA A 1 197 ? -19.141 -2.867 4.353 1.00 97.25 197 ALA A CA 1
ATOM 1493 C C . ALA A 1 197 ? -17.792 -2.851 5.094 1.00 97.25 197 ALA A C 1
ATOM 1495 O O . ALA A 1 197 ? -17.765 -2.776 6.320 1.00 97.25 197 ALA A O 1
ATOM 1496 N N . MET A 1 198 ? -16.669 -2.842 4.367 1.00 97.94 198 MET A N 1
ATOM 1497 C CA . MET A 1 198 ? -15.332 -2.729 4.963 1.00 97.94 198 MET A CA 1
ATOM 1498 C C . MET A 1 198 ? -15.137 -1.403 5.710 1.00 97.94 198 MET A C 1
ATOM 1500 O O . MET A 1 198 ? -14.596 -1.393 6.813 1.00 97.94 198 MET A O 1
ATOM 1504 N N . ARG A 1 199 ? -15.597 -0.277 5.147 1.00 96.69 199 ARG A N 1
ATOM 1505 C CA . ARG A 1 199 ? -15.518 1.037 5.813 1.00 96.69 199 ARG A CA 1
ATOM 1506 C C . ARG A 1 199 ? -16.396 1.106 7.059 1.00 96.69 199 ARG A C 1
ATOM 1508 O O . ARG A 1 199 ? -15.936 1.591 8.091 1.00 96.69 199 ARG A O 1
ATOM 1515 N N . ALA A 1 200 ? -17.618 0.584 6.987 1.00 96.44 200 ALA A N 1
ATOM 1516 C CA . ALA A 1 200 ? -18.493 0.439 8.145 1.00 96.44 200 ALA A CA 1
ATOM 1517 C C . ALA A 1 200 ? -17.843 -0.430 9.232 1.00 96.44 200 ALA A C 1
ATOM 1519 O O . ALA A 1 200 ? -17.880 -0.064 10.404 1.00 96.44 200 ALA A O 1
ATOM 1520 N N . GLN A 1 201 ? -17.177 -1.522 8.848 1.00 97.75 201 GLN A N 1
ATOM 1521 C CA . GLN A 1 201 ? -16.457 -2.375 9.787 1.00 97.75 201 GLN A CA 1
ATOM 1522 C C . GLN A 1 201 ? -15.296 -1.637 10.470 1.00 97.75 201 GLN A C 1
ATOM 1524 O O . GLN A 1 201 ? -15.154 -1.720 11.685 1.00 97.75 201 GLN A O 1
ATOM 1529 N N . VAL A 1 202 ? -14.506 -0.850 9.728 1.00 97.81 202 VAL A N 1
ATOM 1530 C CA . VAL A 1 202 ? -13.444 -0.011 10.319 1.00 97.81 202 VAL A CA 1
ATOM 1531 C C . VAL A 1 202 ? -14.006 0.949 11.370 1.00 97.81 202 VAL A C 1
ATOM 1533 O O . VAL A 1 202 ? -13.414 1.109 12.437 1.00 97.81 202 VAL A O 1
ATOM 1536 N N . LEU A 1 203 ? -15.155 1.568 11.092 1.00 95.44 203 LEU A N 1
ATOM 1537 C CA . LEU A 1 203 ? -15.814 2.496 12.012 1.00 95.44 203 LEU A CA 1
ATOM 1538 C C . LEU A 1 203 ? -16.409 1.809 13.246 1.00 95.44 203 LEU A C 1
ATOM 1540 O O . LEU A 1 203 ? -16.399 2.405 14.322 1.00 95.44 203 LEU A O 1
ATOM 1544 N N . ALA A 1 204 ? -16.941 0.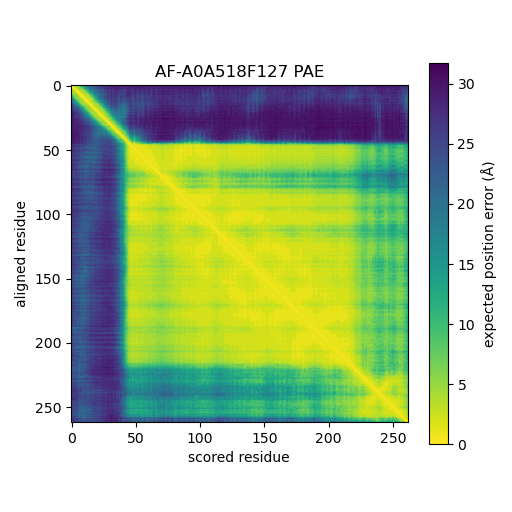597 13.090 1.00 96.50 204 ALA A N 1
ATOM 1545 C CA . ALA A 1 204 ? -17.581 -0.152 14.165 1.00 96.50 204 ALA A CA 1
ATOM 1546 C C . ALA A 1 204 ? -16.559 -0.829 15.088 1.00 96.50 204 ALA A C 1
ATOM 1548 O O . ALA A 1 204 ? -16.613 -0.650 16.304 1.00 96.50 204 ALA A O 1
ATOM 1549 N N . ASP A 1 205 ? -15.609 -1.559 14.505 1.00 97.50 205 ASP A N 1
ATOM 1550 C CA . ASP A 1 205 ? -14.720 -2.457 15.245 1.00 97.50 205 ASP A CA 1
ATOM 1551 C C . ASP A 1 205 ? -13.405 -1.772 15.637 1.00 97.50 205 ASP A C 1
ATOM 1553 O O . ASP A 1 205 ? -12.809 -2.105 16.661 1.00 97.50 205 ASP A O 1
ATOM 1557 N N . TYR A 1 206 ? -12.955 -0.783 14.854 1.00 96.25 206 TYR A N 1
ATOM 1558 C CA . TYR A 1 206 ? -11.646 -0.140 15.025 1.00 96.25 206 TYR A CA 1
ATOM 1559 C C . TYR A 1 206 ? -11.685 1.398 15.137 1.00 96.25 206 TYR A C 1
ATOM 1561 O O . TYR A 1 206 ? -10.767 2.061 14.629 1.00 96.25 206 TYR A O 1
ATOM 1569 N N . PRO A 1 207 ? -12.668 2.012 15.834 1.00 93.19 207 PRO A N 1
ATOM 1570 C CA . PRO A 1 207 ? -12.867 3.464 15.830 1.00 93.19 207 PRO A CA 1
ATOM 1571 C C . PRO A 1 207 ? -11.697 4.263 16.421 1.00 93.19 207 PRO A C 1
ATOM 1573 O O . PRO A 1 207 ? -11.526 5.426 16.069 1.00 93.19 207 PRO A O 1
ATOM 1576 N N . GLY A 1 208 ? -10.910 3.662 17.321 1.00 89.75 208 GLY A N 1
ATOM 1577 C CA . GLY A 1 208 ? -9.766 4.297 17.988 1.00 89.75 208 GLY A CA 1
ATOM 1578 C C . GLY A 1 208 ? -8.430 4.154 17.253 1.00 89.75 208 GLY A C 1
ATOM 1579 O O . GLY A 1 208 ? -7.404 4.605 17.754 1.00 89.75 208 GLY A O 1
ATOM 1580 N N . THR A 1 209 ? -8.409 3.507 16.089 1.00 93.31 209 THR A N 1
ATOM 1581 C CA . THR A 1 209 ? -7.186 3.353 15.288 1.00 93.31 209 THR A CA 1
ATOM 1582 C C . THR A 1 209 ? -7.003 4.537 14.341 1.00 93.31 209 THR A C 1
ATOM 1584 O O . THR A 1 209 ? -7.975 5.199 13.975 1.00 93.31 209 THR A O 1
ATOM 1587 N N . LYS A 1 210 ? -5.772 4.765 13.855 1.00 91.75 210 LYS A N 1
ATOM 1588 C CA . LYS A 1 210 ? -5.481 5.739 12.783 1.00 91.75 210 LYS A CA 1
ATOM 1589 C C . LYS A 1 210 ? -6.490 5.634 11.629 1.00 91.75 210 LYS A C 1
ATOM 1591 O O . LYS A 1 210 ? -7.044 6.641 11.196 1.00 91.75 210 LYS A O 1
ATOM 1596 N N . PHE A 1 211 ? -6.764 4.413 11.173 1.00 94.75 211 PHE A N 1
ATOM 1597 C CA . PHE A 1 211 ? -7.677 4.148 10.062 1.00 94.75 211 PHE A CA 1
ATOM 1598 C C . PHE A 1 211 ? -9.154 4.299 10.434 1.00 94.75 211 PHE A C 1
ATOM 1600 O O . PHE A 1 211 ? -9.935 4.723 9.589 1.00 94.75 211 PHE A O 1
ATOM 1607 N N . GLY A 1 212 ? -9.525 4.063 11.696 1.00 94.00 212 GLY A N 1
ATOM 1608 C CA . GLY A 1 212 ? -10.827 4.446 12.251 1.00 94.00 212 GLY A CA 1
ATOM 1609 C C . GLY A 1 212 ? -11.090 5.946 12.126 1.00 94.00 212 GLY A C 1
ATOM 1610 O O . GLY A 1 212 ? -12.133 6.359 11.614 1.00 94.00 212 GLY A O 1
ATOM 1611 N N . PHE A 1 213 ? -10.109 6.773 12.502 1.00 90.19 213 PHE A N 1
ATOM 1612 C CA . PHE A 1 213 ? -10.203 8.229 12.345 1.00 90.19 213 PHE A CA 1
ATOM 1613 C C . PHE A 1 213 ? -10.244 8.658 10.881 1.00 90.19 213 PHE A C 1
ATOM 1615 O O . PHE A 1 213 ? -11.070 9.495 10.523 1.00 90.19 213 PHE A O 1
ATOM 1622 N N . MET A 1 214 ? -9.407 8.068 10.023 1.00 90.50 214 MET A N 1
ATOM 1623 C CA . MET A 1 214 ? -9.423 8.365 8.586 1.00 90.50 214 MET A CA 1
ATOM 1624 C C . MET A 1 214 ? -10.751 7.972 7.929 1.00 90.50 214 MET A C 1
ATOM 1626 O O . MET A 1 214 ? -11.282 8.742 7.133 1.00 90.50 214 MET A O 1
ATOM 1630 N N . ALA A 1 215 ? -11.322 6.815 8.281 1.00 91.75 215 ALA A N 1
ATOM 1631 C CA . ALA A 1 215 ? -12.631 6.393 7.791 1.00 91.75 215 ALA A CA 1
ATOM 1632 C C . ALA A 1 215 ? -13.734 7.360 8.241 1.00 91.75 215 ALA A C 1
ATOM 1634 O O . ALA A 1 215 ? -14.559 7.760 7.424 1.00 91.75 215 ALA A O 1
ATOM 1635 N N . ARG A 1 216 ? -13.704 7.806 9.506 1.00 89.44 216 ARG A N 1
ATOM 1636 C CA . ARG A 1 216 ? -14.663 8.791 10.030 1.00 89.44 216 ARG A CA 1
ATOM 1637 C C . ARG A 1 216 ? -14.542 10.124 9.301 1.00 89.44 216 ARG A C 1
ATOM 1639 O O . ARG A 1 216 ? -15.555 10.707 8.930 1.00 89.44 216 ARG A O 1
ATOM 1646 N N . ALA A 1 217 ? -13.313 10.583 9.076 1.00 86.25 217 ALA A N 1
ATOM 1647 C CA . ALA A 1 217 ? -13.045 11.811 8.338 1.00 86.25 217 ALA A CA 1
ATOM 1648 C C . ALA A 1 217 ? -13.544 11.728 6.886 1.00 86.25 217 ALA A C 1
ATOM 1650 O O . ALA A 1 217 ? -14.087 12.700 6.375 1.00 86.25 217 ALA A O 1
ATOM 1651 N N . ALA A 1 218 ? -13.420 10.567 6.236 1.00 84.94 218 ALA A N 1
ATOM 1652 C CA . ALA A 1 218 ? -13.906 10.360 4.872 1.00 84.94 218 ALA A CA 1
ATOM 1653 C C . ALA A 1 218 ? -15.442 10.379 4.757 1.00 84.94 218 ALA A C 1
ATOM 1655 O O . ALA A 1 218 ? -15.965 10.676 3.686 1.00 84.94 218 ALA A O 1
ATOM 1656 N N . THR A 1 219 ? -16.160 10.066 5.840 1.00 83.75 219 THR A N 1
ATOM 1657 C CA . THR A 1 219 ? -17.630 10.135 5.909 1.00 83.75 219 THR A CA 1
ATOM 1658 C C . THR A 1 219 ? -18.155 11.445 6.491 1.00 83.75 219 THR A C 1
ATOM 1660 O O . THR A 1 219 ? -19.366 11.642 6.513 1.00 83.75 219 THR A O 1
ATOM 1663 N N . ALA A 1 220 ? -17.273 12.314 6.992 1.00 83.75 220 ALA A N 1
ATOM 1664 C CA . ALA A 1 220 ? -17.674 13.562 7.620 1.00 83.75 220 ALA A CA 1
ATOM 1665 C C . ALA A 1 220 ? -18.323 14.497 6.595 1.00 83.75 220 ALA A C 1
ATOM 1667 O O . ALA A 1 220 ? -17.836 14.687 5.477 1.00 83.75 220 ALA A O 1
ATOM 1668 N N . THR A 1 221 ? -19.427 15.095 7.005 1.00 82.69 221 THR A N 1
ATOM 1669 C CA . THR A 1 221 ? -20.223 16.037 6.228 1.00 82.69 221 THR A CA 1
ATOM 1670 C C . THR A 1 221 ? -20.036 17.453 6.781 1.00 82.69 221 THR A C 1
ATOM 1672 O O . THR A 1 221 ? -19.681 17.611 7.952 1.00 82.69 221 THR A O 1
ATOM 1675 N N . PRO A 1 222 ? -20.244 18.516 5.981 1.00 81.31 222 PRO A N 1
ATOM 1676 C CA . PRO A 1 222 ? -20.225 19.886 6.499 1.00 81.31 222 PRO A CA 1
ATOM 1677 C C . PRO A 1 222 ? -21.149 20.078 7.712 1.00 81.31 222 PRO A C 1
ATOM 1679 O O . PRO A 1 222 ? -20.789 20.788 8.654 1.00 81.31 222 PRO A O 1
ATOM 1682 N N . GLU A 1 223 ? -22.287 19.382 7.720 1.00 81.44 223 GLU A N 1
ATOM 1683 C CA . GLU A 1 223 ? -23.281 19.368 8.792 1.00 81.44 223 GLU A CA 1
ATOM 1684 C C . GLU A 1 223 ? -22.703 18.876 10.133 1.00 81.44 223 GLU A C 1
ATOM 1686 O O . GLU A 1 223 ? -23.156 19.310 11.193 1.00 81.44 223 GLU A O 1
ATOM 1691 N N . ASP A 1 224 ? -21.666 18.030 10.112 1.00 80.12 224 ASP A N 1
ATOM 1692 C CA . ASP A 1 224 ? -20.972 17.552 11.319 1.00 80.12 224 ASP A CA 1
ATOM 1693 C C . ASP A 1 224 ? -20.113 18.640 11.991 1.00 80.12 224 ASP A C 1
ATOM 1695 O O . ASP A 1 224 ? -19.678 18.478 13.132 1.00 80.12 224 ASP A O 1
ATOM 1699 N N . THR A 1 225 ? -19.880 19.763 11.304 1.00 82.88 225 THR A N 1
ATOM 1700 C CA . THR A 1 225 ? -19.081 20.903 11.794 1.00 82.88 225 THR A CA 1
ATOM 1701 C C . THR A 1 225 ? -19.902 22.173 12.031 1.00 82.88 225 THR A C 1
ATOM 1703 O O . THR A 1 225 ? -19.347 23.230 12.336 1.00 82.88 225 THR A O 1
ATOM 1706 N N . GLU A 1 226 ? -21.229 22.088 11.922 1.00 87.81 226 GLU A N 1
ATOM 1707 C CA . GLU A 1 226 ? -22.120 23.223 12.148 1.00 87.81 226 GLU A CA 1
ATOM 1708 C C . GLU A 1 226 ? -22.118 23.704 13.606 1.00 87.81 226 GLU A C 1
ATOM 1710 O O . GLU A 1 226 ? -22.046 22.932 14.568 1.00 87.81 226 GLU A O 1
ATOM 1715 N N . VAL A 1 227 ? -22.274 25.020 13.778 1.00 89.88 227 VAL A N 1
ATOM 1716 C CA . VAL A 1 227 ? -22.413 25.641 15.099 1.00 89.88 227 VAL A CA 1
ATOM 1717 C C . VAL A 1 227 ? -23.611 25.037 15.835 1.00 89.88 227 VAL A C 1
ATOM 1719 O O . VAL A 1 227 ? -24.723 24.990 15.316 1.00 89.88 227 VAL A O 1
ATOM 1722 N N . GLY A 1 228 ? -23.385 24.607 17.077 1.00 89.00 228 GLY A N 1
ATOM 1723 C CA . GLY A 1 228 ? -24.406 23.980 17.921 1.00 89.00 228 GLY A CA 1
ATOM 1724 C C . GLY A 1 228 ? -24.424 22.451 17.859 1.00 89.00 228 GLY A C 1
ATOM 1725 O O . GLY A 1 228 ? -25.097 21.829 18.682 1.00 89.00 228 GLY A O 1
ATOM 1726 N N . LYS A 1 229 ? -23.662 21.828 16.951 1.00 87.62 229 LYS A N 1
ATOM 1727 C CA . LYS A 1 229 ? -23.393 20.386 16.989 1.00 87.62 229 LYS A CA 1
ATOM 1728 C C . LYS A 1 229 ? -22.313 20.059 18.016 1.00 87.62 229 LYS A C 1
ATOM 1730 O O . LYS A 1 229 ? -21.511 20.905 18.414 1.00 87.62 229 LYS A O 1
ATOM 1735 N N . VAL A 1 230 ? -22.303 18.804 18.460 1.00 86.88 230 VAL A N 1
ATOM 1736 C CA . VAL A 1 230 ? -21.231 18.290 19.315 1.00 86.88 230 VAL A CA 1
ATOM 1737 C C . VAL A 1 230 ? -19.971 18.175 18.466 1.00 86.88 230 VAL A C 1
ATOM 1739 O O . VAL A 1 230 ? -19.969 17.447 17.478 1.00 86.88 230 VAL A O 1
ATOM 1742 N N . ALA A 1 231 ? -18.909 18.877 18.862 1.00 86.94 231 ALA A N 1
ATOM 1743 C CA . ALA A 1 231 ? -17.620 18.777 18.191 1.00 86.94 231 ALA A CA 1
ATOM 1744 C C . ALA A 1 231 ? -17.116 17.316 18.211 1.00 86.94 231 ALA A C 1
ATOM 1746 O O . ALA A 1 231 ? -17.121 16.697 19.285 1.00 86.94 231 ALA A O 1
ATOM 1747 N N . PRO A 1 232 ? -16.684 16.752 17.066 1.00 81.94 232 PRO A N 1
ATOM 1748 C CA . PRO A 1 232 ? -16.166 15.391 17.012 1.00 81.94 232 PRO A CA 1
ATOM 1749 C C . PRO A 1 232 ? -14.956 15.211 17.932 1.00 81.94 232 PRO A C 1
ATOM 1751 O O . PRO A 1 232 ? -14.026 16.017 17.906 1.00 81.94 232 PRO A O 1
ATOM 1754 N N . ASN A 1 233 ? -14.940 14.133 18.720 1.00 84.81 233 ASN A N 1
ATOM 1755 C CA . ASN A 1 233 ? -13.737 13.771 19.465 1.00 84.81 233 ASN A CA 1
ATOM 1756 C C . ASN A 1 233 ? -12.664 13.228 18.507 1.00 84.81 233 ASN A C 1
ATOM 1758 O O . ASN A 1 233 ? -12.973 12.459 17.589 1.00 84.81 233 ASN A O 1
ATOM 1762 N N . PHE A 1 234 ? -11.412 13.593 18.758 1.00 80.94 234 PHE A N 1
ATOM 1763 C CA . PHE A 1 234 ? -10.237 13.126 18.034 1.00 80.94 234 PHE A CA 1
ATOM 1764 C C . PHE A 1 234 ? -9.056 13.012 19.008 1.00 80.94 234 PHE A C 1
ATOM 1766 O O . PHE A 1 234 ? -8.932 13.865 19.890 1.00 80.94 234 PHE A O 1
ATOM 1773 N N . PRO A 1 235 ? -8.192 11.993 18.875 1.00 83.12 235 PRO A N 1
ATOM 1774 C CA . PRO A 1 235 ? -6.908 11.955 19.541 1.00 83.12 235 PRO A CA 1
ATOM 1775 C C . PRO A 1 235 ? -5.864 12.697 18.710 1.00 83.12 235 PRO A C 1
ATOM 1777 O O . PRO A 1 235 ? -5.923 12.750 17.480 1.00 83.12 235 PRO A O 1
ATOM 1780 N N . GLY A 1 236 ? -4.867 13.230 19.392 1.00 85.12 236 GLY A N 1
ATOM 1781 C CA . GLY A 1 236 ? -3.706 13.858 18.798 1.00 85.12 236 GLY A CA 1
ATOM 1782 C C . GLY A 1 236 ? -2.470 13.612 19.646 1.00 85.12 236 GLY A C 1
ATOM 1783 O O . GLY A 1 236 ? -2.548 13.209 20.806 1.00 85.12 236 GLY A O 1
ATOM 1784 N N . LYS A 1 237 ? -1.312 13.867 19.046 1.00 89.62 237 LYS A N 1
ATOM 1785 C CA . LYS A 1 237 ? -0.027 13.893 19.736 1.00 89.62 237 LYS A CA 1
ATOM 1786 C C . LYS A 1 237 ? 0.595 15.265 19.522 1.00 89.62 237 LYS A C 1
ATOM 1788 O O . LYS A 1 237 ? 0.678 15.724 18.383 1.00 89.62 237 LYS A O 1
ATOM 1793 N N . SER A 1 238 ? 0.983 15.935 20.601 1.00 86.81 238 SER A N 1
ATOM 1794 C CA . SER A 1 238 ? 1.665 17.226 20.520 1.00 86.81 238 SER A CA 1
ATOM 1795 C C . SER A 1 238 ? 3.094 17.069 19.988 1.00 86.81 238 SER A C 1
ATOM 1797 O O . SER A 1 238 ? 3.638 15.963 19.938 1.00 86.81 238 SER A O 1
ATOM 1799 N N . ILE A 1 239 ? 3.732 18.190 19.639 1.00 87.00 239 ILE A N 1
ATOM 1800 C CA . ILE A 1 239 ? 5.145 18.223 19.222 1.00 87.00 239 ILE A CA 1
ATOM 1801 C C . ILE A 1 239 ? 6.101 17.708 20.312 1.00 87.00 239 ILE A C 1
ATOM 1803 O O . ILE A 1 239 ? 7.135 17.128 19.997 1.00 87.00 239 ILE A O 1
ATOM 1807 N N . ASP A 1 240 ? 5.712 17.846 21.580 1.00 91.81 240 ASP A N 1
ATOM 1808 C CA . ASP A 1 240 ? 6.461 17.350 22.743 1.00 91.81 240 ASP A CA 1
ATOM 1809 C C . ASP A 1 240 ? 6.117 15.890 23.082 1.00 91.81 240 ASP A C 1
ATOM 1811 O O . ASP A 1 240 ? 6.619 15.316 24.046 1.00 91.81 240 ASP A O 1
ATOM 1815 N N . GLY A 1 241 ? 5.245 15.271 22.284 1.00 91.25 241 GLY A N 1
ATOM 1816 C CA . GLY A 1 241 ? 4.877 13.871 22.397 1.00 91.25 241 GLY A CA 1
ATOM 1817 C C . GLY A 1 241 ? 3.740 13.563 23.369 1.00 91.25 241 GLY A C 1
ATOM 1818 O O . GLY A 1 241 ? 3.493 12.383 23.611 1.00 91.25 241 GLY A O 1
ATOM 1819 N N . PHE A 1 242 ? 3.033 14.569 23.887 1.00 91.25 242 PHE A N 1
ATOM 1820 C CA . PHE A 1 242 ? 1.871 14.353 24.749 1.00 91.25 242 PHE A CA 1
ATOM 1821 C C . PHE A 1 242 ? 0.669 13.898 23.931 1.00 91.25 242 PHE A C 1
ATOM 1823 O O . PHE A 1 242 ? 0.270 14.569 22.979 1.00 91.25 242 PHE A O 1
ATOM 1830 N N . GLU A 1 243 ? 0.082 12.774 24.321 1.00 91.88 243 GLU A N 1
ATOM 1831 C CA . GLU A 1 243 ? -1.210 12.344 23.800 1.00 91.88 243 GLU A CA 1
ATOM 1832 C C . GLU A 1 243 ? -2.319 13.205 24.414 1.00 91.88 243 GLU A C 1
ATOM 1834 O O . GLU A 1 243 ? -2.292 13.511 25.607 1.00 91.88 243 GLU A O 1
ATOM 1839 N N . PHE A 1 244 ? -3.275 13.624 23.592 1.00 90.06 244 PHE A N 1
ATOM 1840 C CA . PHE A 1 244 ? -4.451 14.369 24.031 1.00 90.06 244 PHE A CA 1
ATOM 1841 C C . PHE A 1 244 ? -5.667 13.973 23.198 1.00 90.06 244 PHE A C 1
ATOM 1843 O O . PHE A 1 244 ? -5.534 13.499 22.072 1.00 90.06 244 PHE A O 1
ATOM 1850 N N . SER A 1 245 ? -6.857 14.224 23.725 1.00 91.44 245 SER A N 1
ATOM 1851 C CA . SER A 1 245 ? -8.121 14.160 23.004 1.00 91.44 245 SER A CA 1
ATOM 1852 C C . SER A 1 245 ? -8.969 15.397 23.287 1.00 91.44 245 SER A C 1
ATOM 1854 O O . SER A 1 245 ? -8.763 16.086 24.287 1.00 91.44 245 SER A O 1
ATOM 1856 N N . LEU A 1 246 ? -9.949 15.701 22.432 1.00 89.56 246 LEU A N 1
ATOM 1857 C CA . LEU A 1 246 ? -10.866 16.817 22.697 1.00 89.56 246 LEU A CA 1
ATOM 1858 C C . LEU A 1 246 ? -11.704 16.579 23.968 1.00 89.56 246 LEU A C 1
ATOM 1860 O O . LEU A 1 246 ? -12.068 17.528 24.666 1.00 89.56 246 LEU A O 1
ATOM 1864 N N . GLU A 1 247 ? -11.986 15.318 24.298 1.00 91.00 247 GLU A N 1
ATOM 1865 C CA . GLU A 1 247 ? -12.729 14.948 25.505 1.00 91.00 247 GLU A CA 1
ATOM 1866 C C . GLU A 1 247 ? -11.997 15.266 26.811 1.00 91.00 247 GLU A C 1
ATOM 1868 O O . GLU A 1 247 ? -12.661 15.616 27.791 1.00 91.00 247 GLU A O 1
ATOM 1873 N N . ASP A 1 248 ? -10.662 15.274 26.811 1.00 92.75 248 ASP A N 1
ATOM 1874 C CA . ASP A 1 248 ? -9.850 15.643 27.984 1.00 92.75 248 ASP A CA 1
ATOM 1875 C C . ASP A 1 248 ? -10.078 17.099 28.433 1.00 92.75 248 ASP A C 1
ATOM 1877 O O . ASP A 1 248 ? -9.753 17.491 29.558 1.00 92.75 248 ASP A O 1
ATOM 1881 N N . TYR A 1 249 ? -10.674 17.917 27.561 1.00 93.00 249 TYR A N 1
ATOM 1882 C CA . TYR A 1 249 ? -10.987 19.321 27.807 1.00 93.00 249 TYR A CA 1
ATOM 1883 C C . TYR A 1 249 ? -12.470 19.571 28.106 1.00 93.00 249 TYR A C 1
ATOM 1885 O O . TYR A 1 249 ? -12.882 20.733 28.183 1.00 93.00 249 TYR A O 1
ATOM 1893 N N . ARG A 1 250 ? -13.298 18.533 28.316 1.00 92.94 250 ARG A N 1
ATOM 1894 C CA . ARG A 1 250 ? -14.702 18.742 28.714 1.00 92.94 250 ARG A CA 1
ATOM 1895 C C . ARG A 1 250 ? -14.798 19.597 29.983 1.00 92.94 250 ARG A C 1
ATOM 1897 O O . ARG A 1 250 ? -14.053 19.426 30.943 1.00 92.94 250 ARG A O 1
ATOM 1904 N N . GLY A 1 251 ? -15.743 20.536 29.974 1.00 95.06 251 GLY A N 1
ATOM 1905 C CA . GLY A 1 251 ? -15.914 21.524 31.045 1.00 95.06 251 GLY A CA 1
ATOM 1906 C C . GLY A 1 251 ? -15.012 22.758 30.919 1.00 95.06 251 GLY A C 1
ATOM 1907 O O . GLY A 1 251 ? -15.155 23.685 31.711 1.00 95.06 251 GLY A O 1
ATOM 1908 N N . LYS A 1 252 ? -14.123 22.808 29.918 1.00 96.25 252 LYS A N 1
ATOM 1909 C CA . LYS A 1 252 ? -13.328 23.990 29.559 1.00 96.25 252 LYS A CA 1
ATOM 1910 C C . LYS A 1 252 ? -13.784 24.550 28.212 1.00 96.25 252 LYS A C 1
ATOM 1912 O O . LYS A 1 252 ? -14.395 23.853 27.405 1.00 96.25 252 LYS A O 1
ATOM 1917 N N . VAL A 1 253 ? -13.448 25.814 27.960 1.00 94.56 253 VAL A N 1
ATOM 1918 C CA . VAL A 1 253 ? -13.504 26.385 26.610 1.00 94.56 253 VAL A CA 1
ATOM 1919 C C . VAL A 1 253 ? -12.229 25.969 25.883 1.00 94.56 253 VAL A C 1
ATOM 1921 O O . VAL A 1 253 ? -11.134 26.327 26.316 1.00 94.56 253 VAL A O 1
ATOM 1924 N N . ALA A 1 254 ? -12.373 25.203 24.804 1.00 92.81 254 ALA A N 1
ATOM 1925 C CA . ALA A 1 254 ? -11.274 24.804 23.934 1.00 92.81 254 ALA A CA 1
ATOM 1926 C C . ALA A 1 254 ? -11.330 25.606 22.629 1.00 92.81 254 ALA A C 1
ATOM 1928 O O . ALA A 1 254 ? -12.398 25.759 22.038 1.00 92.81 254 ALA A O 1
ATOM 1929 N N . VAL A 1 255 ? -10.178 26.109 22.185 1.00 92.62 255 VAL A N 1
ATOM 1930 C CA . VAL A 1 255 ? -10.014 26.761 20.881 1.00 92.62 255 VAL A CA 1
ATOM 1931 C C . VAL A 1 255 ? -9.150 25.848 20.023 1.00 92.62 255 VAL A C 1
ATOM 1933 O O . VAL A 1 255 ? -8.037 25.510 20.421 1.00 92.62 255 VAL A O 1
ATOM 1936 N N . LEU A 1 256 ? -9.675 25.436 18.869 1.00 89.88 256 LEU A N 1
ATOM 1937 C CA . LEU A 1 256 ? -8.925 24.711 17.848 1.00 89.88 256 LEU A CA 1
ATOM 1938 C C . LEU A 1 256 ? -8.508 25.690 16.754 1.00 89.88 256 LEU A C 1
ATOM 1940 O O . LEU A 1 256 ? -9.364 26.333 16.148 1.00 89.88 256 LEU A O 1
ATOM 1944 N N . ASP A 1 257 ? -7.208 25.767 16.501 1.00 89.38 257 ASP A N 1
ATOM 1945 C CA . ASP A 1 257 ? -6.624 26.562 15.425 1.00 89.38 257 ASP A CA 1
ATOM 1946 C C . ASP A 1 257 ? -5.823 25.639 14.497 1.00 89.38 257 ASP A C 1
ATOM 1948 O O . ASP A 1 257 ? -4.986 24.859 14.958 1.00 89.38 257 ASP A O 1
ATOM 1952 N N . PHE A 1 258 ? -6.112 25.696 13.195 1.00 86.75 258 PHE A N 1
ATOM 1953 C CA . PHE A 1 258 ? -5.463 24.878 12.172 1.00 86.75 258 PHE A CA 1
ATOM 1954 C C . PHE A 1 258 ? -4.464 25.743 11.401 1.00 86.75 258 PHE A C 1
ATOM 1956 O O . PHE A 1 258 ? -4.854 26.569 10.577 1.00 86.75 258 PHE A O 1
ATOM 1963 N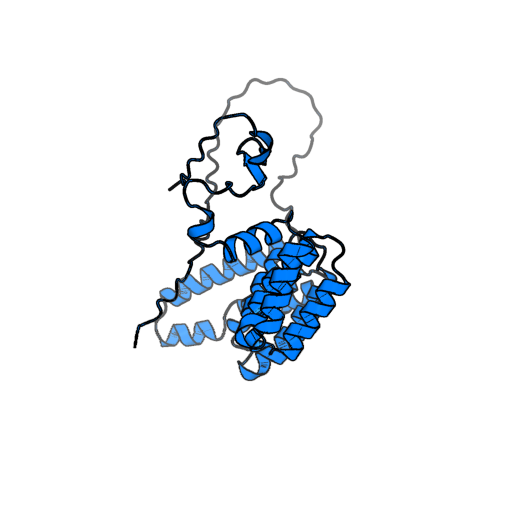 N . TYR A 1 259 ? -3.171 25.515 11.630 1.00 85.88 259 TYR A N 1
ATOM 1964 C CA . TYR A 1 259 ? -2.077 26.202 10.940 1.00 85.88 259 TYR A CA 1
ATOM 1965 C C . TYR A 1 259 ? -1.091 25.193 10.331 1.00 85.88 259 TYR A C 1
ATOM 1967 O O . TYR A 1 259 ? -1.021 24.040 10.753 1.00 85.88 259 TYR A O 1
ATOM 1975 N N . GLY A 1 260 ? -0.345 25.614 9.307 1.00 81.69 260 GLY A N 1
ATOM 1976 C CA . GLY A 1 260 ? 0.633 24.780 8.600 1.00 81.69 260 GLY A CA 1
ATOM 1977 C C . GLY A 1 260 ? 2.017 25.423 8.566 1.00 81.69 260 GLY A C 1
ATOM 1978 O O . GLY A 1 260 ? 2.135 26.645 8.623 1.00 81.69 260 GLY A O 1
ATOM 1979 N N . PHE A 1 261 ? 3.056 24.594 8.458 1.00 78.50 261 PHE A N 1
ATOM 1980 C CA . PHE A 1 261 ? 4.421 25.035 8.165 1.00 78.50 261 PHE A CA 1
ATOM 1981 C C . PHE A 1 261 ? 4.615 25.045 6.643 1.00 78.50 261 PHE A C 1
ATOM 1983 O O . PHE A 1 261 ? 4.280 24.059 5.984 1.00 78.50 261 PHE A O 1
ATOM 1990 N N . TRP A 1 262 ? 5.105 26.158 6.097 1.00 66.44 262 TRP A N 1
ATOM 1991 C CA . TRP A 1 262 ? 5.408 26.342 4.672 1.00 66.44 262 TRP A CA 1
ATOM 1992 C C . TRP A 1 262 ? 6.907 26.271 4.397 1.00 66.44 262 TRP A C 1
ATOM 1994 O O . TRP A 1 262 ? 7.688 26.776 5.236 1.00 66.44 262 TRP A O 1
#

Organism: NCBI:txid2528018

InterPro domains:
  IPR036249 Thioredoxin-like superfamily [SSF52833] (214-262)

Radius of gyration: 24.43 Å; Cα contacts (8 Å, |Δi|>4): 201; chains: 1; bounding box: 71×42×62 Å

Nearest PDB structures (foldseek):
  7b70-assembly1_I  TM=2.991E-01  e=4.899E+00  Drosophila melanogaster
  5nnr-assembly1_A  TM=3.225E-01  e=8.347E+00  Thermochaetoides thermophila